Protein AF-A0A9E3EWK1-F1 (afdb_monomer)

Secondary structure (DSSP, 8-state):
--------TTS-------S--STT-EEEESSSSS-EEEEE----EEE-SSTHHHHHTT-STT-SSPPPBS-STTS-B-SEEEE-TTS-TTS-GGGG-------HHHHHTT----STT-EEEEEEESSHHHHHHSTT-EEEEEEE--SS-EEEEEEEESS-TT-EEEEEEESSSSTT--SEEEEEEEE--TTS-EEEEEEE--STT-EEEESSSSS-EEEEE--EEEEEESSTHHHHHTT-STT-SSPPPBS-STTS-B--EEEE-TTS-TTS-GGGG---

Radius of gyration: 19.87 Å; Cα contacts (8 Å, |Δi|>4): 665; chains: 1; bounding box: 56×42×64 Å

Sequence (280 aa):
YQGAIETNGSGNGSVIVRGILDPKTFSVSPGGTTTFAPTNQYHLGLWFSDPQTPFKLGCESGAKAPIVTPFNGAHHAGILALNTSNFPLNAGPLSHVHSTSLNATQAQNRISFQGDKAFSFPVVPAGAAIKKCLPYARGEATIVPDAFNDTMLFQVYGLAPNQKYTLFVTQFPNKPFGISWYQGAIETNRYGDGNVIVRGILDPKTFSVSPGGTTTFAPTNQYHLGLWFSDPQTPFKLGCESGAKAPIVTPFNGAHHAGILALNTGNFPLNAGPLSKIQH

Mean predicted aligned error: 5.6 Å

Nearest PDB structures (foldseek):
  6zs1-assembly1_C  TM=4.721E-01  e=4.421E-03  Thermochaetoides thermophila DSM 1495
  1jk9-assembly1_A  TM=4.791E-01  e=7.226E-03  Saccharomyces cerevisiae
  8aca-assembly1_C  TM=6.312E-01  e=3.924E-02  Deinococcus radiodurans R1 = ATCC 13939 = DSM 20539
  4jv8-assembly1_B  TM=3.788E-01  e=2.772E+00  Homo sapiens

pLDDT: mean 90.12, std 10.83, range [46.69, 98.75]

Structure (mmCIF, N/CA/C/O backbone):
data_AF-A0A9E3EWK1-F1
#
_entry.id   AF-A0A9E3EWK1-F1
#
loop_
_atom_site.group_PDB
_atom_site.id
_atom_site.type_symbol
_atom_site.label_atom_id
_atom_site.label_alt_id
_atom_site.label_comp_id
_atom_site.label_asym_id
_atom_site.label_entity_id
_atom_site.label_seq_id
_atom_site.pdbx_PDB_ins_code
_atom_site.Cartn_x
_atom_site.Cartn_y
_atom_site.Cartn_z
_atom_site.occupancy
_atom_site.B_iso_or_equiv
_atom_site.auth_seq_id
_atom_site.auth_comp_id
_atom_site.auth_asym_id
_atom_site.auth_atom_id
_atom_site.pdbx_PDB_model_num
ATOM 1 N N . TYR A 1 1 ? 5.663 -1.032 -8.692 1.00 79.00 1 TYR A N 1
ATOM 2 C CA . TYR A 1 1 ? 5.473 -1.762 -9.967 1.00 79.00 1 TYR A CA 1
ATOM 3 C C . TYR A 1 1 ? 3.977 -1.898 -10.223 1.00 79.00 1 TYR A C 1
ATOM 5 O O . TYR A 1 1 ? 3.255 -2.073 -9.253 1.00 79.00 1 TYR A O 1
ATOM 13 N N . GLN A 1 2 ? 3.503 -1.730 -11.464 1.00 81.12 2 GLN A N 1
ATOM 14 C CA . GLN A 1 2 ? 2.058 -1.678 -11.774 1.00 81.12 2 GLN A CA 1
ATOM 15 C C . GLN A 1 2 ? 1.613 -2.656 -12.882 1.00 81.12 2 GLN A C 1
ATOM 17 O O . GLN A 1 2 ? 0.431 -2.687 -13.210 1.00 81.12 2 GLN A O 1
ATOM 22 N N . GLY A 1 3 ? 2.540 -3.425 -13.466 1.00 82.19 3 GLY A N 1
ATOM 23 C CA . GLY A 1 3 ? 2.274 -4.368 -14.556 1.00 82.19 3 GLY A CA 1
ATOM 24 C C . GLY A 1 3 ? 3.428 -4.454 -15.560 1.00 82.19 3 GLY A C 1
ATOM 25 O O . GLY A 1 3 ? 4.439 -3.759 -15.422 1.00 82.19 3 GLY A O 1
ATOM 26 N N . ALA A 1 4 ? 3.276 -5.309 -16.571 1.00 83.06 4 ALA A N 1
ATOM 27 C CA . ALA A 1 4 ? 4.192 -5.453 -17.705 1.00 83.06 4 ALA A CA 1
ATOM 28 C C . ALA A 1 4 ? 3.427 -5.350 -19.036 1.00 83.06 4 ALA A C 1
ATOM 30 O O . ALA A 1 4 ? 2.216 -5.555 -19.075 1.00 83.06 4 ALA A O 1
ATOM 31 N N . ILE A 1 5 ? 4.135 -5.012 -20.116 1.00 87.12 5 ILE A N 1
ATOM 32 C CA . ILE A 1 5 ? 3.574 -4.881 -21.467 1.00 87.12 5 ILE A CA 1
ATOM 33 C C . ILE A 1 5 ? 4.372 -5.777 -22.401 1.00 87.12 5 ILE A C 1
ATOM 35 O O . ILE A 1 5 ? 5.599 -5.688 -22.427 1.00 87.12 5 ILE A O 1
ATOM 39 N N . GLU A 1 6 ? 3.677 -6.585 -23.192 1.00 87.44 6 GLU A N 1
ATOM 40 C CA . GLU A 1 6 ? 4.274 -7.290 -24.321 1.00 87.44 6 GLU A CA 1
ATOM 41 C C . GLU A 1 6 ? 4.073 -6.481 -25.602 1.00 87.44 6 GLU A C 1
ATOM 43 O O . GLU A 1 6 ? 3.010 -5.895 -25.835 1.00 87.44 6 GLU A O 1
ATOM 48 N N . THR A 1 7 ? 5.112 -6.430 -26.429 1.00 88.25 7 THR A N 1
ATOM 49 C CA . THR A 1 7 ? 5.077 -5.770 -27.732 1.00 88.25 7 THR A CA 1
ATOM 50 C C . THR A 1 7 ? 5.020 -6.807 -28.847 1.00 88.25 7 THR A C 1
ATOM 52 O O . THR A 1 7 ? 5.568 -7.903 -28.743 1.00 88.25 7 THR A O 1
ATOM 55 N N . ASN A 1 8 ? 4.342 -6.467 -29.940 1.00 89.56 8 ASN A N 1
ATOM 56 C CA . ASN A 1 8 ? 4.343 -7.274 -31.153 1.00 89.56 8 ASN A CA 1
ATOM 57 C C . ASN A 1 8 ? 5.647 -7.083 -31.954 1.00 89.56 8 ASN A C 1
ATOM 59 O O . ASN A 1 8 ? 6.501 -6.271 -31.600 1.00 89.56 8 ASN A O 1
ATOM 63 N N . GLY A 1 9 ? 5.785 -7.789 -33.082 1.00 86.56 9 GLY A N 1
ATOM 64 C CA . GLY A 1 9 ? 6.971 -7.708 -33.951 1.00 86.56 9 GLY A CA 1
ATOM 65 C C . GLY A 1 9 ? 7.256 -6.325 -34.560 1.00 86.56 9 GLY A C 1
ATOM 66 O O . GLY A 1 9 ? 8.324 -6.125 -35.128 1.00 86.56 9 GLY A O 1
ATOM 67 N N . SER A 1 10 ? 6.334 -5.366 -34.434 1.00 89.69 10 SER A N 1
ATOM 68 C CA . SER A 1 10 ? 6.527 -3.961 -34.821 1.00 89.69 10 SER A CA 1
ATOM 69 C C . SER A 1 10 ? 6.843 -3.050 -33.629 1.00 89.69 10 SER A C 1
ATOM 71 O O . SER A 1 10 ? 6.922 -1.838 -33.799 1.00 89.69 10 SER A O 1
ATOM 73 N N . GLY A 1 11 ? 6.989 -3.605 -32.423 1.00 85.12 11 GLY A N 1
ATOM 74 C CA . GLY A 1 11 ? 7.237 -2.851 -31.195 1.00 85.12 11 GLY A CA 1
ATOM 75 C C . GLY A 1 11 ? 5.989 -2.224 -30.566 1.00 85.12 11 GLY A C 1
ATOM 76 O O . GLY A 1 11 ? 6.111 -1.516 -29.571 1.00 85.12 11 GLY A O 1
ATOM 77 N N . ASN A 1 12 ? 4.789 -2.493 -31.091 1.00 90.25 12 ASN A N 1
ATOM 78 C CA . ASN A 1 12 ? 3.543 -1.950 -30.548 1.00 90.25 12 ASN A CA 1
ATOM 79 C C . ASN A 1 12 ? 2.996 -2.862 -29.450 1.00 90.25 12 ASN A C 1
ATOM 81 O O . ASN A 1 12 ? 2.893 -4.072 -29.644 1.00 90.25 12 ASN A O 1
ATOM 85 N N . GLY A 1 13 ? 2.591 -2.285 -28.323 1.00 87.06 13 GLY A N 1
ATOM 86 C CA . GLY A 1 13 ? 2.001 -3.016 -27.207 1.00 87.06 13 GLY A CA 1
ATOM 87 C C . GLY A 1 13 ? 1.019 -2.146 -26.436 1.00 87.06 13 GLY A C 1
ATOM 88 O O . GLY A 1 13 ? 1.094 -0.917 -26.469 1.00 87.06 13 GLY A O 1
ATOM 89 N N . SER A 1 14 ? 0.090 -2.785 -25.739 1.00 84.81 14 SER A N 1
ATOM 90 C CA . SER A 1 14 ? -0.866 -2.105 -24.869 1.00 84.81 14 SER A CA 1
ATOM 91 C C . SER A 1 14 ? -1.077 -2.915 -23.604 1.00 84.81 14 SER A C 1
ATOM 93 O O . SER A 1 14 ? -1.235 -4.131 -23.674 1.00 84.81 1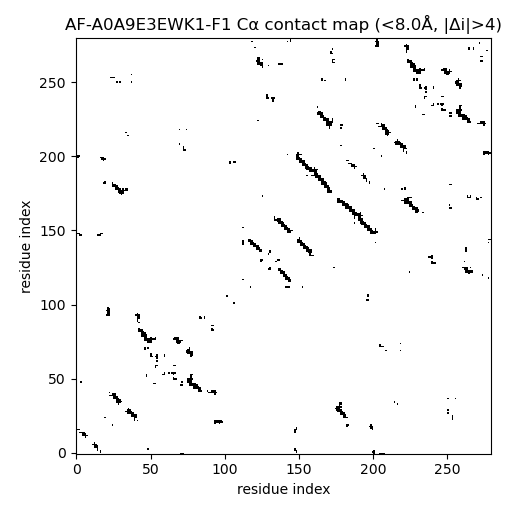4 SER A O 1
ATOM 95 N N . VAL A 1 15 ? -1.148 -2.234 -22.466 1.00 82.56 15 VAL A N 1
ATOM 96 C CA . VAL A 1 15 ? -1.551 -2.825 -21.189 1.00 82.56 15 VAL A CA 1
ATOM 97 C C . VAL A 1 15 ? -2.652 -1.980 -20.576 1.00 82.56 15 VAL A C 1
ATOM 99 O O . VAL A 1 15 ? -2.669 -0.757 -20.721 1.00 82.56 15 VAL A O 1
ATOM 102 N N . ILE A 1 16 ? -3.553 -2.630 -19.851 1.00 79.06 16 ILE A N 1
ATOM 103 C CA . ILE A 1 16 ? -4.500 -1.944 -18.981 1.00 79.06 16 ILE A CA 1
ATOM 104 C C . ILE A 1 16 ? -3.986 -2.080 -17.552 1.00 79.06 16 ILE A C 1
ATOM 106 O O . ILE A 1 16 ? -4.089 -3.147 -16.957 1.00 79.06 16 ILE A O 1
ATOM 110 N N . VAL A 1 17 ? -3.480 -0.982 -16.990 1.00 78.69 17 VAL A N 1
ATOM 111 C CA . VAL A 1 17 ? -3.172 -0.896 -15.558 1.00 78.69 17 VAL A CA 1
ATOM 112 C C . VAL A 1 17 ? -4.433 -0.479 -14.813 1.00 78.69 17 VAL A C 1
ATOM 114 O O . VAL A 1 17 ? -5.071 0.517 -15.158 1.00 78.69 17 VAL A O 1
ATOM 117 N N . ARG A 1 18 ? -4.795 -1.231 -13.773 1.00 76.88 18 ARG A N 1
ATOM 118 C CA . ARG A 1 18 ? -5.914 -0.898 -12.886 1.00 76.88 18 ARG A CA 1
ATOM 119 C C . ARG A 1 18 ? -5.400 -0.697 -11.467 1.00 76.88 18 ARG A C 1
ATOM 121 O O . ARG A 1 18 ? -4.711 -1.565 -10.943 1.00 76.88 18 ARG A O 1
ATOM 128 N N . GLY A 1 19 ? -5.772 0.426 -10.865 1.00 76.00 19 GLY A N 1
ATOM 129 C CA . GLY A 1 19 ? -5.418 0.794 -9.499 1.00 76.00 19 GLY A CA 1
ATOM 130 C C . GLY A 1 19 ? -5.989 2.151 -9.123 1.00 76.00 19 GLY A C 1
ATOM 131 O O . GLY A 1 19 ? -6.731 2.754 -9.903 1.00 76.00 19 GLY A O 1
ATOM 132 N N . ILE A 1 20 ? -5.644 2.632 -7.930 1.00 76.69 20 ILE A N 1
ATOM 133 C CA . ILE A 1 20 ? -5.895 4.029 -7.575 1.00 76.69 20 ILE A CA 1
ATOM 134 C C . ILE A 1 20 ? -4.797 4.863 -8.223 1.00 76.69 20 ILE A C 1
ATOM 136 O O . ILE A 1 20 ? -3.621 4.719 -7.904 1.00 76.69 20 ILE A O 1
ATOM 140 N N . LEU A 1 21 ? -5.206 5.685 -9.185 1.00 80.81 21 LEU A N 1
ATOM 141 C CA . LEU A 1 21 ? -4.339 6.546 -9.989 1.00 80.81 21 LEU A CA 1
ATOM 142 C C . LEU A 1 21 ? -4.705 8.022 -9.794 1.00 80.81 21 LEU A C 1
ATOM 144 O O . LEU A 1 21 ? -4.527 8.831 -10.697 1.00 80.81 21 LEU A O 1
ATOM 148 N N . ASP A 1 22 ? -5.278 8.346 -8.635 1.00 78.69 22 ASP A N 1
ATOM 149 C CA . ASP A 1 22 ? -5.771 9.680 -8.301 1.00 78.69 22 ASP A CA 1
ATOM 150 C C . ASP A 1 22 ? -4.807 10.438 -7.362 1.00 78.69 22 ASP A C 1
ATOM 152 O O . ASP A 1 22 ? -3.873 9.834 -6.814 1.00 78.69 22 ASP A O 1
ATOM 156 N N . PRO A 1 23 ? -5.034 11.745 -7.117 1.00 82.38 23 PRO A N 1
ATOM 157 C CA . PRO A 1 23 ? -4.159 12.570 -6.287 1.00 82.38 23 PRO A CA 1
ATOM 158 C C . PRO A 1 23 ? -4.034 12.129 -4.826 1.00 82.38 23 PRO A C 1
ATOM 160 O O . PRO A 1 23 ? -3.141 12.585 -4.119 1.00 82.38 23 PRO A O 1
ATOM 163 N N . LYS A 1 24 ? -4.918 11.252 -4.343 1.00 80.75 24 LYS A N 1
ATOM 164 C CA . LYS A 1 24 ? -4.871 10.698 -2.985 1.00 80.75 24 LYS A CA 1
ATOM 165 C C . LYS A 1 24 ? -3.977 9.466 -2.909 1.00 80.75 24 LYS A C 1
ATOM 167 O O . LYS A 1 24 ? -3.835 8.899 -1.831 1.00 80.75 24 LYS A O 1
ATOM 172 N N . THR A 1 25 ? -3.378 9.038 -4.017 1.00 83.44 25 THR A N 1
ATOM 173 C CA . THR A 1 25 ? -2.406 7.944 -4.031 1.00 83.44 25 THR A CA 1
ATOM 174 C C . THR A 1 25 ? -1.078 8.442 -3.480 1.00 83.44 25 THR A C 1
ATOM 176 O O . THR A 1 25 ? -0.441 9.329 -4.054 1.00 83.44 25 THR A O 1
ATOM 179 N N . PHE A 1 26 ? -0.647 7.860 -2.363 1.00 91.50 26 PHE A N 1
ATOM 180 C CA . PHE A 1 26 ? 0.638 8.163 -1.745 1.00 91.50 26 PHE A CA 1
ATOM 181 C C . PHE A 1 26 ? 1.256 6.925 -1.100 1.00 91.50 26 PHE A C 1
ATOM 183 O O . PHE A 1 26 ? 0.562 5.971 -0.726 1.00 91.50 26 PHE A O 1
ATOM 190 N N . SER A 1 27 ? 2.574 6.983 -0.938 1.00 93.31 27 SER A N 1
ATOM 191 C CA . SER A 1 27 ? 3.329 6.089 -0.068 1.00 93.31 27 SER A CA 1
ATOM 192 C C . SER A 1 27 ? 3.793 6.846 1.169 1.00 93.31 27 SER A C 1
ATOM 194 O O . SER A 1 27 ? 4.050 8.047 1.116 1.00 93.31 27 SER A O 1
ATOM 196 N N . VAL A 1 28 ? 3.929 6.150 2.289 1.00 95.19 28 VAL A N 1
ATOM 197 C CA . VAL A 1 28 ? 4.457 6.698 3.541 1.00 95.19 28 VAL A CA 1
ATOM 198 C C . VAL A 1 28 ? 5.256 5.623 4.262 1.00 95.19 28 VAL A C 1
ATOM 200 O O . VAL A 1 28 ? 4.927 4.442 4.163 1.00 95.19 28 VAL A O 1
ATOM 203 N N . SER A 1 29 ? 6.280 6.017 5.013 1.00 96.00 29 SER A N 1
ATOM 204 C CA . SER A 1 29 ? 6.937 5.125 5.965 1.00 96.00 29 SER A CA 1
ATOM 205 C C . SER A 1 29 ? 7.166 5.874 7.276 1.00 96.00 29 SER A C 1
ATOM 207 O O . SER A 1 29 ? 8.097 6.676 7.355 1.00 96.00 29 SER A O 1
ATOM 209 N N . PRO A 1 30 ? 6.314 5.682 8.303 1.00 91.38 30 PRO A N 1
ATOM 210 C CA . PRO A 1 30 ? 6.444 6.395 9.575 1.00 91.38 30 PRO A CA 1
ATOM 211 C C . PRO A 1 30 ? 7.583 5.855 10.458 1.00 91.38 30 PRO A C 1
ATOM 213 O O . PRO A 1 30 ? 7.925 6.473 11.462 1.00 91.38 30 PRO A O 1
ATOM 216 N N . GLY A 1 31 ? 8.157 4.703 10.111 1.00 90.00 31 GLY A N 1
ATOM 217 C CA . GLY A 1 31 ? 9.298 4.100 10.788 1.00 90.00 31 GLY A CA 1
ATOM 218 C C . GLY A 1 31 ? 9.646 2.743 10.182 1.00 90.00 31 GLY A C 1
ATOM 219 O O . GLY A 1 31 ? 8.928 2.240 9.326 1.00 90.00 31 GLY A O 1
ATOM 220 N N . GLY A 1 32 ? 10.713 2.111 10.669 1.00 86.00 32 GLY A N 1
ATOM 221 C CA . GLY A 1 32 ? 11.197 0.821 10.171 1.00 86.00 32 GLY A CA 1
ATOM 222 C C . GLY A 1 32 ? 12.612 0.954 9.630 1.00 86.00 32 GLY A C 1
ATOM 223 O O . GLY A 1 32 ? 13.424 1.666 10.213 1.00 86.00 32 GLY A O 1
ATOM 224 N N . THR A 1 33 ? 12.910 0.277 8.521 1.00 82.00 33 THR A N 1
ATOM 225 C CA . THR A 1 33 ? 14.231 0.336 7.867 1.00 82.00 33 THR A CA 1
ATOM 226 C C . THR A 1 33 ? 14.474 1.651 7.127 1.00 82.00 33 THR A C 1
ATOM 228 O O . THR A 1 33 ? 15.613 2.003 6.833 1.00 82.00 33 THR A O 1
ATOM 231 N N . THR A 1 34 ? 13.413 2.387 6.798 1.00 89.25 34 T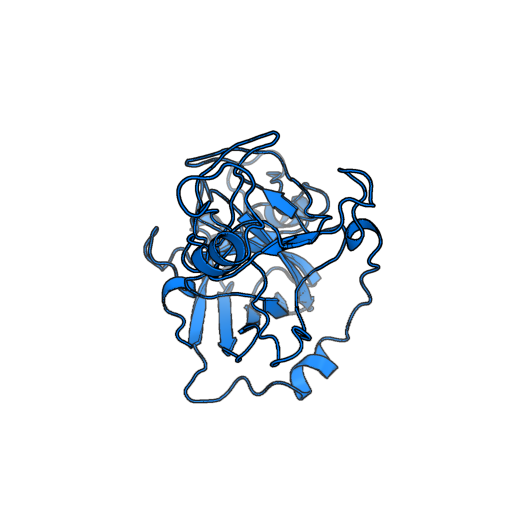HR A N 1
ATOM 232 C CA . THR A 1 34 ? 13.467 3.679 6.107 1.00 89.25 34 THR A CA 1
ATOM 233 C C . THR A 1 34 ? 12.276 4.520 6.547 1.00 89.25 34 THR A C 1
ATOM 235 O O . THR A 1 34 ? 11.196 3.971 6.759 1.00 89.25 34 THR A O 1
ATOM 238 N N . THR A 1 35 ? 12.446 5.837 6.658 1.00 93.00 35 THR A N 1
ATOM 239 C CA . THR A 1 35 ? 11.387 6.765 7.079 1.00 93.00 35 THR A CA 1
ATOM 240 C C . THR A 1 35 ? 11.243 7.877 6.053 1.00 93.00 35 THR A C 1
ATOM 242 O O . THR A 1 35 ? 12.239 8.479 5.664 1.00 93.00 35 THR A O 1
ATOM 245 N N . PHE A 1 36 ? 10.013 8.167 5.639 1.00 93.19 36 PHE A N 1
ATOM 246 C CA . PHE A 1 36 ? 9.697 9.319 4.797 1.00 93.19 36 PHE A CA 1
ATOM 247 C C . PHE A 1 36 ? 8.250 9.767 5.010 1.00 93.19 36 PHE A C 1
ATOM 249 O O . PHE A 1 36 ? 7.354 8.957 5.276 1.00 93.19 36 PHE A O 1
ATOM 256 N N . ALA A 1 37 ? 8.040 11.078 4.894 1.00 92.94 37 ALA A N 1
ATOM 257 C CA . ALA A 1 37 ? 6.719 11.690 4.954 1.00 92.94 37 ALA A CA 1
ATOM 258 C C . ALA A 1 37 ? 5.841 11.221 3.779 1.00 92.94 37 ALA A C 1
ATOM 260 O O . ALA A 1 37 ? 6.378 10.789 2.755 1.00 92.94 37 ALA A O 1
ATOM 261 N N . PRO A 1 38 ? 4.504 11.313 3.890 1.00 92.88 38 PRO A N 1
ATOM 262 C CA . PRO A 1 38 ? 3.615 10.991 2.783 1.00 92.88 38 PRO A CA 1
ATOM 263 C C . PRO A 1 38 ? 4.065 11.634 1.469 1.00 92.88 38 PRO A C 1
ATOM 265 O O . PRO A 1 38 ? 4.269 12.842 1.392 1.00 92.88 38 PRO A O 1
ATOM 268 N N . THR A 1 39 ? 4.267 10.799 0.455 1.00 91.00 39 THR A N 1
ATOM 269 C CA . THR A 1 39 ? 4.796 11.188 -0.853 1.00 91.00 39 THR A CA 1
ATOM 270 C C . THR A 1 39 ? 3.856 10.674 -1.932 1.00 91.00 39 THR A C 1
ATOM 272 O O . THR A 1 39 ? 3.627 9.466 -2.045 1.00 91.00 39 THR A O 1
ATOM 275 N N . ASN A 1 40 ? 3.295 11.588 -2.721 1.00 89.50 40 ASN A N 1
ATOM 276 C CA . ASN A 1 40 ? 2.438 11.239 -3.845 1.00 89.50 40 ASN A CA 1
ATOM 277 C C . ASN A 1 40 ? 3.238 10.664 -5.018 1.00 89.50 40 ASN A C 1
ATOM 279 O O . ASN A 1 40 ? 4.393 11.023 -5.241 1.00 89.50 40 ASN A O 1
ATOM 283 N N . GLN A 1 41 ? 2.597 9.799 -5.802 1.00 86.81 41 GLN A N 1
ATOM 284 C CA . GLN A 1 41 ? 3.175 9.229 -7.019 1.00 86.81 41 GLN A CA 1
ATOM 285 C C . GLN A 1 41 ? 2.409 9.753 -8.237 1.00 86.81 41 GLN A C 1
ATOM 287 O O . GLN A 1 41 ? 1.361 9.216 -8.584 1.00 86.81 41 GLN A O 1
ATOM 292 N N . TYR A 1 42 ? 2.909 10.821 -8.870 1.00 90.56 42 TYR A N 1
ATOM 293 C CA . TYR A 1 42 ? 2.194 11.484 -9.973 1.00 90.56 42 TYR A CA 1
ATOM 294 C C . TYR A 1 42 ? 2.648 11.101 -11.382 1.00 90.56 42 TYR A C 1
ATOM 296 O O . TYR A 1 42 ? 1.945 11.387 -12.353 1.00 90.56 42 TYR A O 1
ATOM 304 N N . HIS A 1 43 ? 3.811 10.468 -11.501 1.00 91.62 43 HIS A N 1
ATOM 305 C CA . HIS A 1 43 ? 4.423 10.142 -12.782 1.00 91.62 43 HIS A CA 1
ATOM 306 C C . HIS A 1 43 ? 4.336 8.651 -13.091 1.00 91.62 43 HIS A C 1
ATOM 308 O O . HIS A 1 43 ? 4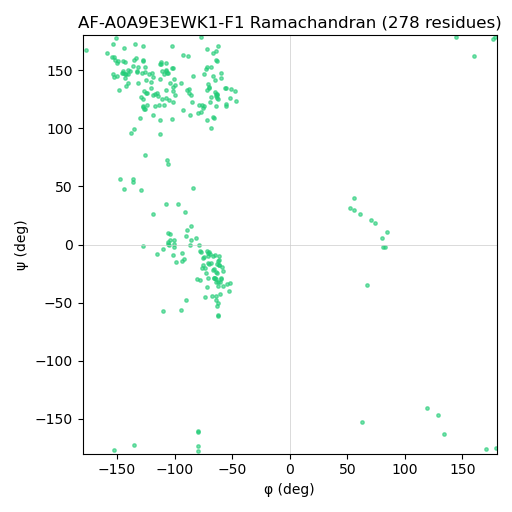.391 7.801 -12.204 1.00 91.62 43 HIS A O 1
ATOM 314 N N . LEU A 1 44 ? 4.261 8.352 -14.385 1.00 92.19 44 LEU A N 1
ATOM 315 C CA . LEU A 1 44 ? 4.401 7.007 -14.929 1.00 92.19 44 LEU A CA 1
ATOM 316 C C . LEU A 1 44 ? 5.758 6.858 -15.620 1.00 92.19 44 LEU A C 1
ATOM 318 O O . LEU A 1 44 ? 6.275 7.814 -16.210 1.00 92.19 44 LEU A O 1
ATOM 322 N N . GLY A 1 45 ? 6.292 5.640 -15.562 1.00 93.50 45 GLY A N 1
ATOM 323 C CA . GLY A 1 45 ? 7.469 5.199 -16.298 1.00 93.50 45 GLY A CA 1
ATOM 324 C C . GLY A 1 45 ? 7.280 3.769 -16.805 1.00 93.50 45 GLY A C 1
ATOM 325 O O . GLY A 1 45 ? 6.566 2.975 -16.191 1.00 93.50 45 GLY A O 1
ATOM 326 N N . LEU A 1 46 ? 7.917 3.459 -17.928 1.00 94.44 46 LEU A N 1
ATOM 327 C CA . LEU A 1 46 ? 7.963 2.150 -18.565 1.00 94.44 46 LEU A CA 1
ATOM 328 C C . LEU A 1 46 ? 9.427 1.792 -18.802 1.00 94.44 46 LEU A C 1
ATOM 330 O O . LEU A 1 46 ? 10.146 2.554 -19.443 1.00 94.44 46 LEU A O 1
ATOM 334 N N . TRP A 1 47 ? 9.857 0.636 -18.309 1.00 95.44 47 TRP A N 1
ATOM 335 C CA . TRP A 1 47 ? 11.229 0.142 -18.428 1.00 95.44 47 TRP A CA 1
ATOM 336 C C . TRP A 1 47 ? 11.283 -1.095 -19.317 1.00 95.44 47 TRP A C 1
ATOM 338 O O . TRP A 1 47 ? 10.303 -1.836 -19.420 1.00 95.44 47 TRP A O 1
ATOM 348 N N . PHE A 1 48 ? 12.447 -1.351 -19.914 1.00 95.31 48 PHE A N 1
ATOM 349 C CA . PHE A 1 48 ? 12.710 -2.646 -20.538 1.00 95.31 48 PHE A CA 1
ATOM 350 C C . PHE A 1 48 ? 12.699 -3.744 -19.472 1.00 95.31 48 PHE A C 1
ATOM 352 O O . PHE A 1 48 ? 13.380 -3.629 -18.456 1.00 95.31 48 PHE A O 1
ATOM 359 N N . SER A 1 49 ? 11.944 -4.821 -19.696 1.00 92.88 49 SER A N 1
ATOM 360 C CA . SER A 1 49 ? 11.902 -5.932 -18.733 1.00 92.88 49 SER A CA 1
ATOM 361 C C . SER A 1 49 ? 13.201 -6.742 -18.713 1.00 92.88 49 SER A C 1
ATOM 363 O O . SER A 1 49 ? 13.547 -7.263 -17.660 1.00 92.88 49 SER A O 1
ATOM 365 N N . ASP A 1 50 ? 13.919 -6.804 -19.838 1.00 95.00 50 ASP A N 1
ATOM 366 C CA . ASP A 1 50 ? 15.234 -7.437 -19.972 1.00 95.00 50 ASP A CA 1
ATOM 367 C C . ASP A 1 50 ? 16.304 -6.366 -20.264 1.00 95.00 50 ASP A C 1
ATOM 369 O O . ASP A 1 50 ? 16.202 -5.688 -21.293 1.00 95.00 50 ASP A O 1
ATOM 373 N N . PRO A 1 51 ? 17.336 -6.202 -19.412 1.00 97.38 51 PRO A N 1
ATOM 374 C CA . PRO A 1 51 ? 18.407 -5.231 -19.629 1.00 97.38 51 PRO A CA 1
ATOM 375 C C . PRO A 1 51 ? 19.254 -5.524 -20.872 1.00 97.38 51 PRO A C 1
ATOM 377 O O . PRO A 1 51 ? 19.817 -4.604 -21.458 1.00 97.38 51 PRO A O 1
ATOM 380 N N . GLN A 1 52 ? 19.316 -6.772 -21.344 1.00 97.19 52 GLN A N 1
ATOM 381 C CA . GLN A 1 52 ? 20.070 -7.101 -22.558 1.00 97.19 52 GLN A CA 1
ATOM 382 C C . GLN A 1 52 ? 19.467 -6.455 -23.808 1.00 97.19 52 GLN A C 1
ATOM 384 O O . GLN A 1 52 ? 20.189 -6.188 -24.768 1.00 97.19 52 GLN A O 1
ATOM 389 N N . THR A 1 53 ? 18.154 -6.216 -23.812 1.00 94.88 53 THR A N 1
ATOM 390 C CA . THR A 1 53 ? 17.437 -5.659 -24.964 1.00 94.88 53 THR A CA 1
ATOM 391 C C . THR A 1 53 ? 17.933 -4.249 -25.333 1.00 94.88 53 THR A C 1
ATOM 393 O O . THR A 1 53 ? 18.454 -4.094 -26.440 1.00 94.88 53 THR A O 1
ATOM 396 N N . PRO A 1 54 ? 17.854 -3.224 -24.459 1.00 96.50 54 PRO A N 1
ATOM 397 C CA . PRO A 1 54 ? 18.351 -1.882 -24.779 1.00 96.50 54 PRO A CA 1
ATOM 398 C C . PRO A 1 54 ? 19.867 -1.841 -25.010 1.00 96.50 54 PRO A C 1
ATOM 400 O O . PRO A 1 54 ? 20.332 -1.084 -25.864 1.00 96.50 54 PRO A O 1
ATOM 403 N N . PHE A 1 55 ? 20.635 -2.686 -24.318 1.00 97.56 55 PHE A N 1
ATOM 404 C CA . PHE A 1 55 ? 22.078 -2.789 -24.518 1.00 97.56 55 PHE A CA 1
ATOM 405 C C . PHE A 1 55 ? 22.440 -3.256 -25.937 1.00 97.56 55 PHE A C 1
ATOM 407 O O . PHE A 1 55 ? 23.217 -2.597 -26.626 1.00 97.56 55 PHE A O 1
ATOM 414 N N . LYS A 1 56 ? 21.832 -4.350 -26.420 1.00 96.00 56 LYS A N 1
ATOM 415 C CA . LYS A 1 56 ? 22.059 -4.872 -27.783 1.00 96.00 56 LYS A CA 1
ATOM 416 C C . LYS A 1 56 ? 21.580 -3.917 -28.875 1.00 96.00 56 LYS A C 1
ATOM 418 O O . LYS A 1 56 ? 22.142 -3.915 -29.965 1.00 96.00 56 LYS A O 1
ATOM 423 N N . LEU A 1 57 ? 20.560 -3.111 -28.582 1.00 94.88 57 LEU A N 1
ATOM 424 C CA . LEU A 1 57 ? 20.069 -2.058 -29.472 1.00 94.88 57 LEU A CA 1
ATOM 425 C C . LEU A 1 57 ? 20.964 -0.806 -29.476 1.00 94.88 57 LEU A C 1
ATOM 427 O O . LEU A 1 57 ? 20.726 0.103 -30.268 1.00 94.88 57 LEU A O 1
ATOM 431 N N . GLY A 1 58 ? 21.982 -0.739 -28.612 1.00 95.44 58 GLY A N 1
ATOM 432 C CA . GLY A 1 58 ? 22.887 0.407 -28.520 1.00 95.44 58 GLY A CA 1
ATOM 433 C C . GLY A 1 58 ? 22.265 1.637 -27.853 1.00 95.44 58 GLY A C 1
ATOM 434 O O . GLY A 1 58 ? 22.787 2.739 -28.005 1.00 95.44 58 GLY A O 1
ATOM 435 N N . CYS A 1 59 ? 21.170 1.478 -27.102 1.00 95.44 59 CYS A N 1
ATOM 436 C CA . CYS A 1 59 ? 20.509 2.584 -26.399 1.00 95.44 59 CYS A CA 1
ATOM 437 C C . CYS A 1 59 ? 21.353 3.146 -25.237 1.00 95.44 59 CYS A C 1
ATOM 439 O O . CYS A 1 59 ? 21.086 4.236 -24.737 1.00 95.44 59 CYS A O 1
ATOM 441 N N . GLU A 1 60 ? 22.369 2.404 -24.797 1.00 95.88 60 GLU A N 1
ATOM 442 C CA . GLU A 1 60 ? 23.192 2.694 -23.622 1.00 95.88 60 GLU A CA 1
ATOM 443 C C . GLU A 1 60 ? 24.583 3.186 -24.046 1.00 95.88 60 GLU A C 1
ATOM 445 O O . GLU A 1 60 ? 25.582 2.470 -23.965 1.00 95.88 60 GLU A O 1
ATOM 450 N N . SER A 1 61 ? 24.647 4.419 -24.553 1.00 92.50 61 SER A N 1
ATOM 451 C CA . SER A 1 61 ? 25.878 4.987 -25.114 1.00 92.50 61 SER A CA 1
ATOM 452 C C . SER A 1 61 ? 27.050 4.938 -24.126 1.00 92.50 61 SER A C 1
ATOM 454 O O . SER A 1 61 ? 27.004 5.533 -23.050 1.00 92.50 61 SER A O 1
ATOM 456 N N . GLY A 1 62 ? 28.128 4.257 -24.522 1.00 92.81 62 GLY A N 1
ATOM 457 C CA . GLY A 1 62 ? 29.354 4.121 -23.729 1.00 92.81 62 GLY A CA 1
ATOM 458 C C . GLY A 1 62 ? 29.308 3.043 -22.640 1.00 92.81 62 GLY A C 1
ATOM 459 O O . GLY A 1 62 ? 30.325 2.814 -21.979 1.00 92.81 62 GLY A O 1
ATOM 460 N N . ALA A 1 63 ? 28.179 2.353 -22.457 1.00 94.00 63 ALA A N 1
ATOM 461 C CA . ALA A 1 63 ? 28.095 1.231 -21.535 1.00 94.00 63 ALA A CA 1
ATOM 462 C C . ALA A 1 63 ? 28.891 0.028 -22.074 1.00 94.00 63 ALA A C 1
ATOM 464 O O . ALA A 1 63 ? 28.803 -0.328 -23.247 1.00 94.00 63 ALA A O 1
ATOM 465 N N . LYS A 1 64 ? 29.682 -0.615 -21.205 1.00 95.56 64 LYS A N 1
ATOM 466 C CA . LYS A 1 64 ? 30.433 -1.849 -21.530 1.00 95.56 64 LYS A CA 1
ATOM 467 C C . LYS A 1 64 ? 29.655 -3.128 -21.205 1.00 95.56 64 LYS A C 1
ATOM 469 O O . LYS A 1 64 ? 30.075 -4.214 -21.588 1.00 95.56 64 LYS A O 1
ATOM 474 N N . ALA A 1 65 ? 28.560 -2.991 -20.468 1.00 96.75 65 ALA A N 1
ATOM 475 C CA . ALA A 1 65 ? 27.645 -4.048 -20.070 1.00 96.75 65 ALA A CA 1
ATOM 476 C C . ALA A 1 65 ? 26.246 -3.435 -19.876 1.00 96.75 65 ALA A C 1
ATOM 478 O O . ALA A 1 65 ? 26.174 -2.226 -19.637 1.00 96.75 65 ALA A O 1
ATOM 479 N N . PRO A 1 66 ? 25.171 -4.239 -19.938 1.00 97.31 66 PRO A N 1
ATOM 480 C CA . PRO A 1 66 ? 23.810 -3.752 -19.750 1.00 97.31 66 PRO A CA 1
ATOM 481 C C . PRO A 1 66 ? 23.601 -3.023 -18.423 1.00 97.31 66 PRO A C 1
ATOM 483 O O . PRO A 1 66 ? 23.993 -3.517 -17.361 1.00 97.31 66 PRO A O 1
ATOM 486 N N . ILE A 1 67 ? 22.930 -1.876 -18.476 1.00 97.12 67 ILE A N 1
ATOM 487 C CA . ILE A 1 67 ? 22.500 -1.125 -17.300 1.00 97.12 67 ILE A CA 1
ATOM 488 C C . ILE A 1 67 ? 21.286 -1.822 -16.685 1.00 97.12 67 ILE A C 1
ATOM 490 O O . ILE A 1 67 ? 20.227 -1.941 -17.301 1.00 97.12 67 ILE A O 1
ATOM 494 N N . VAL A 1 68 ? 21.434 -2.240 -15.427 1.00 96.38 68 VAL A N 1
ATOM 495 C CA . VAL A 1 68 ? 20.380 -2.903 -14.652 1.00 96.38 68 VAL A CA 1
ATOM 496 C C . VAL A 1 68 ? 19.736 -1.915 -13.681 1.00 96.38 68 VAL A C 1
ATOM 498 O O . VAL A 1 68 ? 20.422 -1.213 -12.937 1.00 96.38 68 VAL A O 1
ATOM 501 N N . THR A 1 69 ? 18.407 -1.882 -13.659 1.00 95.69 69 THR A N 1
ATOM 502 C CA . THR A 1 69 ? 17.585 -1.053 -12.774 1.00 95.69 69 THR A CA 1
ATOM 503 C C . THR A 1 69 ? 16.544 -1.904 -12.028 1.00 95.69 69 THR A C 1
ATOM 505 O O . THR A 1 69 ? 16.195 -2.999 -12.469 1.00 95.69 69 THR A O 1
ATOM 508 N N . PRO A 1 70 ? 15.997 -1.437 -10.891 1.00 93.94 70 PRO A N 1
ATOM 509 C CA . PRO A 1 70 ? 15.114 -2.256 -10.058 1.00 93.94 70 PRO A CA 1
ATOM 510 C C . PRO A 1 70 ? 13.624 -2.236 -10.466 1.00 93.94 70 PRO A C 1
ATOM 512 O O . PRO A 1 70 ? 12.764 -2.592 -9.661 1.00 93.94 70 PRO A O 1
ATOM 515 N N . PHE A 1 71 ? 13.281 -1.778 -11.674 1.00 93.31 71 PHE A N 1
ATOM 516 C CA . PHE A 1 71 ? 11.907 -1.404 -12.050 1.00 93.31 71 PHE A CA 1
ATOM 517 C C . PHE A 1 71 ? 11.052 -2.527 -12.678 1.00 93.31 71 PHE A C 1
ATOM 519 O O . PHE A 1 71 ? 10.108 -2.252 -13.418 1.00 93.31 71 PHE A O 1
ATOM 526 N N . ASN A 1 72 ? 11.314 -3.794 -12.346 1.00 87.88 72 ASN A N 1
ATOM 527 C CA . ASN A 1 72 ? 10.428 -4.926 -12.660 1.00 87.88 72 ASN A CA 1
ATOM 528 C C . ASN A 1 72 ? 10.255 -5.850 -11.438 1.00 87.88 72 ASN A C 1
ATOM 530 O O . ASN A 1 72 ? 10.927 -5.675 -10.424 1.00 87.88 72 ASN A O 1
ATOM 534 N N . GLY A 1 73 ? 9.358 -6.839 -11.529 1.00 84.88 73 GLY A N 1
ATOM 535 C CA . GLY A 1 73 ? 9.076 -7.785 -10.436 1.00 84.88 73 GLY A CA 1
ATOM 536 C C . GLY A 1 73 ? 10.266 -8.645 -9.983 1.00 84.88 73 GLY A C 1
ATOM 537 O O . GLY A 1 73 ? 10.217 -9.199 -8.893 1.00 84.88 73 GLY A O 1
ATOM 538 N N . ALA A 1 74 ? 11.324 -8.747 -10.794 1.00 88.69 74 ALA A N 1
ATOM 539 C CA . ALA A 1 74 ? 12.571 -9.440 -10.458 1.00 88.69 74 ALA A CA 1
ATOM 540 C C . ALA A 1 74 ? 13.694 -8.479 -10.021 1.00 88.69 74 ALA A C 1
ATOM 542 O O . ALA A 1 74 ? 14.808 -8.916 -9.749 1.00 88.69 74 ALA A O 1
ATOM 543 N N . HIS A 1 75 ? 13.419 -7.171 -9.979 1.00 91.38 75 HIS A N 1
ATOM 544 C CA . HIS A 1 75 ? 14.389 -6.107 -9.710 1.00 91.38 75 HIS A CA 1
ATOM 545 C C . HIS A 1 75 ? 15.604 -6.107 -10.656 1.00 91.38 75 HIS A C 1
ATOM 547 O O . HIS A 1 75 ? 16.698 -5.691 -10.281 1.00 91.38 75 HIS A O 1
ATOM 553 N N . HIS A 1 76 ? 15.396 -6.570 -11.888 1.00 94.31 76 HIS A N 1
ATOM 554 C CA . HIS A 1 76 ? 16.414 -6.760 -12.917 1.00 94.31 76 HIS A CA 1
ATOM 555 C C . HIS A 1 76 ? 15.911 -6.241 -14.272 1.00 94.31 76 HIS A C 1
ATOM 557 O O . HIS A 1 76 ? 15.816 -6.983 -15.243 1.00 94.31 76 HIS A O 1
ATOM 563 N N . ALA A 1 77 ? 15.470 -4.987 -14.309 1.00 96.00 77 ALA A N 1
ATOM 564 C CA . ALA A 1 77 ? 15.004 -4.311 -15.516 1.00 96.00 77 ALA A CA 1
ATOM 565 C C . ALA A 1 77 ? 16.170 -3.623 -16.244 1.00 96.00 77 ALA A C 1
ATOM 567 O O . ALA A 1 77 ? 17.213 -3.370 -15.649 1.00 96.00 77 ALA A O 1
ATOM 568 N N . GLY A 1 78 ? 15.984 -3.278 -17.515 1.00 96.75 78 GLY A N 1
ATOM 569 C CA . GLY A 1 78 ? 16.872 -2.383 -18.259 1.00 96.75 78 GLY A CA 1
ATOM 570 C C . GLY A 1 78 ? 16.626 -0.906 -17.957 1.00 96.75 78 GLY A C 1
ATOM 571 O O . GLY A 1 78 ? 16.020 -0.544 -16.945 1.00 96.75 78 GLY A O 1
ATOM 572 N N . ILE A 1 79 ? 17.078 -0.036 -18.860 1.00 96.56 79 ILE A N 1
ATOM 573 C CA . ILE A 1 79 ? 16.843 1.412 -18.779 1.00 96.56 79 ILE A CA 1
ATOM 574 C C . ILE A 1 79 ? 15.359 1.793 -18.955 1.00 96.56 79 ILE A C 1
ATOM 576 O O . ILE A 1 79 ? 14.525 1.004 -19.409 1.00 96.56 79 ILE A O 1
ATOM 580 N N . LEU A 1 80 ? 15.032 3.034 -18.584 1.00 95.62 80 LEU A N 1
ATOM 581 C CA . LEU A 1 80 ? 13.715 3.641 -18.782 1.00 95.62 80 LEU A CA 1
ATOM 582 C C . LEU A 1 80 ? 13.472 3.885 -20.279 1.00 95.62 80 LEU A C 1
ATOM 584 O O . LEU A 1 80 ? 14.248 4.587 -20.920 1.00 95.62 80 LEU A O 1
ATOM 588 N N . ALA A 1 81 ? 12.396 3.318 -20.817 1.00 94.25 81 ALA A N 1
ATOM 589 C CA . ALA A 1 81 ? 12.013 3.430 -22.221 1.00 94.25 81 ALA A CA 1
ATOM 590 C C . ALA A 1 81 ? 11.089 4.630 -22.476 1.00 94.25 81 ALA A C 1
ATOM 592 O O . ALA A 1 81 ? 11.328 5.406 -23.395 1.00 94.25 81 ALA A O 1
ATOM 593 N N . LEU A 1 82 ? 10.042 4.797 -21.658 1.00 94.50 82 LEU A N 1
ATOM 594 C CA . LEU A 1 82 ? 9.077 5.899 -21.762 1.00 94.50 82 LEU A CA 1
ATOM 595 C C . LEU A 1 82 ? 8.724 6.427 -20.378 1.00 94.50 82 LEU A C 1
ATOM 597 O O . LEU A 1 82 ? 8.701 5.675 -19.408 1.00 94.50 82 LEU A O 1
ATOM 601 N N . ASN A 1 83 ? 8.406 7.713 -20.275 1.00 95.00 83 ASN A N 1
ATOM 602 C CA . ASN A 1 83 ? 7.963 8.319 -19.027 1.00 95.00 83 ASN A CA 1
ATOM 603 C C . ASN A 1 83 ? 7.065 9.536 -19.285 1.00 95.00 83 ASN A C 1
ATOM 605 O O . ASN A 1 83 ? 6.746 9.877 -20.420 1.00 95.00 83 ASN A O 1
ATOM 609 N N . THR A 1 84 ? 6.674 10.189 -18.198 1.00 95.25 84 THR A N 1
ATOM 610 C CA . THR A 1 84 ? 5.848 11.405 -18.201 1.00 95.25 84 THR A CA 1
ATOM 611 C C . THR A 1 84 ? 6.661 12.651 -17.828 1.00 95.25 84 THR A C 1
ATOM 613 O O . THR A 1 84 ? 6.163 13.536 -17.135 1.00 95.25 84 THR A O 1
ATOM 616 N N . SER A 1 85 ? 7.937 12.722 -18.229 1.00 94.81 85 SER A N 1
ATOM 617 C CA . SER A 1 85 ? 8.846 13.827 -17.869 1.00 94.81 85 SER A CA 1
ATOM 618 C C . SER A 1 85 ? 8.534 15.144 -18.580 1.00 94.81 85 SER A C 1
ATOM 620 O O . SER A 1 85 ? 9.158 16.160 -18.298 1.00 94.81 85 SER A O 1
ATOM 622 N N . ASN A 1 86 ? 7.579 15.139 -19.509 1.00 95.88 86 ASN A N 1
ATOM 623 C CA . ASN A 1 86 ? 7.019 16.349 -20.101 1.00 95.88 86 ASN A CA 1
ATOM 624 C C . ASN A 1 86 ? 6.126 17.135 -19.117 1.00 95.88 86 ASN A C 1
ATOM 626 O O . ASN A 1 86 ? 5.698 18.239 -19.442 1.00 95.88 86 ASN A O 1
ATOM 630 N N . PHE A 1 87 ? 5.847 16.579 -17.934 1.00 95.25 87 PHE A N 1
ATOM 631 C CA . PHE A 1 87 ? 5.155 17.246 -16.834 1.00 95.25 87 PHE A CA 1
ATOM 632 C C . PHE A 1 87 ? 6.145 17.701 -15.745 1.00 95.25 87 PHE A C 1
ATOM 634 O O . PHE A 1 87 ? 7.178 17.052 -15.555 1.00 95.25 87 PHE A O 1
ATOM 641 N N . PRO A 1 88 ? 5.840 18.770 -14.981 1.00 93.56 88 PRO A N 1
ATOM 642 C CA . PRO A 1 88 ? 6.657 19.175 -13.837 1.00 93.56 88 PRO A CA 1
ATOM 643 C C . PRO A 1 88 ? 6.746 18.073 -12.773 1.00 93.56 88 PRO A C 1
ATOM 645 O O . PRO A 1 88 ? 5.764 17.377 -12.533 1.00 93.56 88 PRO A O 1
ATOM 648 N N . LEU A 1 89 ? 7.880 17.989 -12.065 1.00 87.19 89 LEU A N 1
ATOM 649 C CA . LEU A 1 89 ? 8.189 16.922 -11.092 1.00 87.19 89 LEU A CA 1
ATOM 650 C C . LEU A 1 89 ? 7.103 16.677 -10.025 1.00 87.19 89 LEU A C 1
ATOM 652 O O . LEU A 1 89 ? 6.916 15.550 -9.577 1.00 87.19 89 LEU A O 1
ATOM 656 N N . ASN A 1 90 ? 6.398 17.733 -9.607 1.00 86.69 90 ASN A N 1
ATOM 657 C CA . ASN A 1 90 ? 5.357 17.675 -8.572 1.00 86.69 90 ASN A CA 1
ATOM 658 C C . ASN A 1 90 ? 3.931 17.792 -9.143 1.00 86.69 90 ASN A C 1
ATOM 660 O O . ASN A 1 90 ? 2.984 17.974 -8.383 1.00 86.69 90 ASN A O 1
ATOM 664 N N . ALA A 1 91 ? 3.779 17.724 -10.466 1.00 89.50 91 ALA A N 1
ATOM 665 C CA . ALA A 1 91 ? 2.511 17.892 -11.176 1.00 89.50 91 ALA A CA 1
ATOM 666 C C . ALA A 1 91 ? 2.440 16.954 -12.393 1.00 89.50 91 ALA A C 1
ATOM 668 O O . ALA A 1 91 ? 2.142 17.371 -13.513 1.00 89.50 91 ALA A O 1
ATOM 669 N N . GLY A 1 92 ? 2.785 15.683 -12.173 1.00 92.38 92 GLY A N 1
ATOM 670 C CA . GLY A 1 92 ? 2.649 14.624 -13.169 1.00 92.38 92 GLY A CA 1
ATOM 671 C C . GLY A 1 92 ? 1.186 14.356 -13.547 1.00 92.38 92 GLY A C 1
ATOM 672 O O . GLY A 1 92 ? 0.267 14.768 -12.845 1.00 92.38 92 GLY A O 1
ATOM 673 N N . PRO A 1 93 ? 0.921 13.616 -14.631 1.00 91.94 93 PRO A N 1
ATOM 674 C CA . PRO A 1 93 ? -0.433 13.468 -15.167 1.00 91.94 93 PRO A CA 1
ATOM 675 C C . PRO A 1 93 ? -1.436 12.860 -14.174 1.00 91.94 93 PRO A C 1
ATOM 677 O O . PRO A 1 93 ? -2.620 13.191 -14.227 1.00 91.94 93 PRO A O 1
ATOM 680 N N . LEU A 1 94 ? -0.988 12.015 -13.235 1.00 90.31 94 LEU A N 1
ATOM 681 C CA . LEU A 1 94 ? -1.887 11.405 -12.249 1.00 90.31 94 LEU A CA 1
ATOM 682 C C . LEU A 1 94 ? -2.411 12.410 -11.206 1.00 90.31 94 LEU A C 1
ATOM 684 O O . LEU A 1 94 ? -3.431 12.144 -10.572 1.00 90.31 94 LEU A O 1
ATOM 688 N N . SER A 1 95 ? -1.797 13.595 -11.059 1.00 90.25 95 SER A N 1
ATOM 689 C CA . SER A 1 95 ? -2.341 14.653 -10.190 1.00 90.25 95 SER A CA 1
ATOM 690 C C . SER A 1 95 ? -3.609 15.307 -10.750 1.00 90.25 95 SER A C 1
ATOM 692 O O . SER A 1 95 ? -4.268 16.067 -10.046 1.00 90.25 95 SER A O 1
ATOM 694 N N . HIS A 1 96 ? -3.962 15.024 -12.006 1.00 88.62 96 HIS A N 1
ATOM 695 C CA . HIS A 1 96 ? -5.142 15.574 -12.678 1.00 88.62 96 HIS A CA 1
ATOM 696 C C . HIS A 1 96 ? -6.281 14.560 -12.826 1.00 88.62 96 HIS A C 1
ATOM 698 O O . HIS A 1 96 ? -7.333 14.880 -13.379 1.00 88.62 96 HIS A O 1
ATOM 704 N N . VAL A 1 97 ? -6.095 13.329 -12.346 1.00 84.88 97 VAL A N 1
ATOM 705 C CA . VAL A 1 97 ? -7.127 12.296 -12.425 1.00 84.88 97 VAL A CA 1
ATOM 706 C C . VAL A 1 97 ? -8.212 12.591 -11.393 1.00 84.88 97 VAL A C 1
ATOM 708 O O . VAL A 1 97 ? -7.971 12.600 -10.188 1.00 84.88 97 VAL A O 1
ATOM 711 N N . HIS A 1 98 ? -9.438 12.809 -11.857 1.00 75.88 98 HIS A N 1
ATOM 712 C CA . HIS A 1 98 ? -10.586 12.955 -10.970 1.00 75.88 98 HIS A CA 1
ATOM 713 C C . HIS A 1 98 ? -11.145 11.580 -10.603 1.00 75.88 98 HIS A C 1
ATOM 715 O O . HIS A 1 98 ? -11.545 10.807 -11.477 1.00 75.88 98 HIS A O 1
ATOM 721 N N . SER A 1 99 ? -11.210 11.276 -9.305 1.00 63.75 99 SER A N 1
ATOM 722 C CA . SER A 1 99 ? -11.869 10.066 -8.817 1.00 63.75 99 SER A CA 1
ATOM 723 C C . SER A 1 99 ? -13.369 10.171 -9.105 1.00 63.75 99 SER A C 1
ATOM 725 O O . SER A 1 99 ? -14.081 10.945 -8.465 1.00 63.75 99 SER A O 1
ATOM 727 N N . THR A 1 100 ? -13.866 9.388 -10.058 1.00 55.38 100 THR A N 1
ATOM 728 C CA . THR A 1 100 ? -15.301 9.116 -10.164 1.00 55.38 100 THR A CA 1
ATOM 729 C C . THR A 1 100 ? -15.611 7.916 -9.276 1.00 55.38 100 THR A C 1
ATOM 731 O O . THR A 1 100 ? -14.901 6.909 -9.302 1.00 55.38 100 THR A O 1
ATOM 734 N N . SER A 1 101 ? -16.630 8.023 -8.423 1.00 49.75 101 SER A N 1
ATOM 735 C CA . SER A 1 101 ? -17.080 6.897 -7.611 1.00 49.75 101 SER A CA 1
ATOM 736 C C . SER A 1 101 ? -17.705 5.849 -8.530 1.00 49.75 101 SER A C 1
ATOM 738 O O . SER A 1 101 ? -18.854 5.966 -8.953 1.00 49.75 101 SER A O 1
ATOM 740 N N . LEU A 1 102 ? -16.948 4.802 -8.862 1.00 46.69 102 LEU A N 1
ATOM 741 C CA . LEU A 1 102 ? -17.550 3.595 -9.415 1.00 46.69 102 LEU A CA 1
ATOM 742 C C . LEU A 1 102 ? -18.469 3.004 -8.345 1.00 46.69 102 LEU A C 1
ATOM 744 O O . LEU A 1 102 ? -18.062 2.780 -7.206 1.00 46.69 102 LEU A O 1
ATOM 748 N N . ASN A 1 103 ? -19.725 2.775 -8.716 1.00 47.47 103 ASN A N 1
ATOM 749 C CA . ASN A 1 103 ? -20.724 2.217 -7.820 1.00 47.47 103 ASN A CA 1
ATOM 750 C C . ASN A 1 103 ? -20.318 0.769 -7.480 1.00 47.47 103 ASN A C 1
ATOM 752 O O . ASN A 1 103 ? -20.347 -0.101 -8.354 1.00 47.47 103 ASN A O 1
ATOM 756 N N . ALA A 1 104 ? -19.891 0.513 -6.237 1.00 51.25 104 ALA A N 1
ATOM 757 C CA . ALA A 1 104 ? -19.285 -0.759 -5.819 1.00 51.25 104 ALA A CA 1
ATOM 758 C C . ALA A 1 104 ? -20.173 -1.978 -6.139 1.00 51.25 104 ALA A C 1
ATOM 760 O O . ALA A 1 104 ? -19.673 -3.023 -6.554 1.00 51.25 104 ALA A O 1
ATOM 761 N N . THR A 1 105 ? -21.496 -1.804 -6.066 1.00 50.38 105 THR A N 1
ATOM 762 C CA . THR A 1 105 ? -22.501 -2.824 -6.402 1.00 50.38 105 THR A CA 1
ATOM 763 C C . THR A 1 105 ? -22.440 -3.265 -7.871 1.00 50.38 105 THR A C 1
ATOM 765 O O . THR A 1 105 ? -22.625 -4.439 -8.176 1.00 50.38 105 THR A O 1
ATOM 768 N N . GLN A 1 106 ? -22.136 -2.357 -8.806 1.00 49.97 106 GLN A N 1
ATOM 769 C CA . GLN A 1 106 ? -22.004 -2.702 -10.230 1.00 49.97 106 GLN A CA 1
ATOM 770 C C . GLN A 1 106 ? -20.664 -3.383 -10.543 1.00 49.97 106 GLN A C 1
ATOM 772 O O . GLN A 1 106 ? -20.598 -4.214 -11.449 1.00 49.97 106 GLN A O 1
ATOM 777 N N . ALA A 1 107 ? -19.603 -3.059 -9.794 1.00 51.78 107 ALA A N 1
ATOM 778 C CA . ALA A 1 107 ? -18.304 -3.715 -9.928 1.00 51.78 107 ALA A CA 1
ATOM 779 C C . ALA A 1 107 ? -18.324 -5.152 -9.373 1.00 51.78 107 ALA A C 1
ATOM 781 O O . ALA A 1 107 ? -17.726 -6.035 -9.986 1.00 51.78 107 ALA A O 1
ATOM 782 N N . GLN A 1 108 ? -19.054 -5.397 -8.275 1.00 53.50 108 GLN A N 1
ATOM 783 C CA . GLN A 1 108 ? -19.234 -6.726 -7.672 1.00 53.50 108 GLN A CA 1
ATOM 784 C C . GLN A 1 108 ? -19.902 -7.724 -8.624 1.00 53.50 108 GLN A C 1
ATOM 786 O O . GLN A 1 108 ? -19.421 -8.843 -8.763 1.00 53.50 108 GLN A O 1
ATOM 791 N N . ASN A 1 109 ? -20.939 -7.308 -9.357 1.00 53.97 109 ASN A N 1
ATOM 792 C CA . ASN A 1 109 ? -21.669 -8.194 -10.276 1.00 53.97 109 ASN A CA 1
ATOM 793 C C . ASN A 1 109 ? -20.844 -8.681 -11.484 1.00 53.97 109 ASN A C 1
ATOM 795 O O . ASN A 1 109 ? -21.305 -9.544 -12.225 1.00 53.97 109 ASN A O 1
ATOM 799 N N . ARG A 1 110 ? -19.648 -8.122 -11.722 1.00 53.56 110 ARG A N 1
ATOM 800 C CA . ARG A 1 110 ? -18.779 -8.485 -12.855 1.00 53.56 110 ARG A CA 1
ATOM 801 C C . ARG A 1 110 ? -17.572 -9.341 -12.471 1.00 53.56 110 ARG A C 1
ATOM 803 O O . ARG A 1 110 ? -16.774 -9.647 -13.352 1.00 53.56 110 ARG A O 1
ATOM 810 N N . ILE A 1 111 ? -17.392 -9.679 -11.195 1.00 61.03 111 ILE A N 1
ATOM 811 C CA . ILE A 1 111 ? -16.195 -10.377 -10.717 1.00 61.03 111 ILE A CA 1
ATOM 812 C C . ILE A 1 111 ? -16.629 -11.629 -9.958 1.00 61.03 111 ILE A C 1
ATOM 814 O O . ILE A 1 111 ? -17.285 -11.533 -8.924 1.00 61.03 111 ILE A O 1
ATOM 818 N N . SER A 1 112 ? -16.254 -12.804 -10.468 1.00 63.34 112 SER A N 1
ATOM 819 C CA . SER A 1 112 ? -16.378 -14.043 -9.701 1.00 63.34 112 SER A CA 1
ATOM 820 C C . SER A 1 112 ? -15.246 -14.099 -8.682 1.00 63.34 112 SER A C 1
ATOM 822 O O . SER A 1 112 ? -14.082 -14.209 -9.054 1.00 63.34 112 SER A O 1
ATOM 824 N N . PHE A 1 113 ? -15.594 -14.039 -7.400 1.00 67.12 113 PHE A N 1
ATOM 825 C CA . PHE A 1 113 ? -14.665 -14.291 -6.292 1.00 67.12 113 PHE A CA 1
ATOM 826 C C . PHE A 1 113 ? -14.619 -15.773 -5.894 1.00 67.12 113 PHE A C 1
ATOM 828 O O . PHE A 1 113 ? -14.082 -16.118 -4.847 1.00 67.12 113 PHE A O 1
ATOM 835 N N . GLN A 1 114 ? -15.194 -16.650 -6.723 1.00 57.44 114 GLN A N 1
ATOM 836 C CA . GLN A 1 114 ? -15.145 -18.097 -6.554 1.00 57.44 114 GLN A CA 1
ATOM 837 C C . GLN A 1 114 ? -14.407 -18.746 -7.729 1.00 57.44 114 GLN A C 1
ATOM 839 O O . GLN A 1 114 ? -14.703 -18.457 -8.892 1.00 57.44 114 GLN A O 1
ATOM 844 N N . GLY A 1 115 ? -13.435 -19.602 -7.403 1.00 60.56 115 GLY A N 1
ATOM 845 C CA . GLY A 1 115 ? -12.611 -20.367 -8.341 1.00 60.56 115 GLY A CA 1
ATOM 846 C C . GLY A 1 115 ? -11.313 -20.862 -7.691 1.00 60.56 115 GLY A C 1
ATOM 847 O O . GLY A 1 115 ? -10.889 -20.318 -6.674 1.00 60.56 115 GLY A O 1
ATOM 848 N N . ASP A 1 116 ? -10.662 -21.856 -8.299 1.00 62.50 116 ASP A N 1
ATOM 849 C CA . ASP A 1 116 ? -9.479 -22.547 -7.745 1.00 62.50 116 ASP A CA 1
ATOM 850 C C . ASP A 1 116 ? -8.256 -21.640 -7.514 1.00 62.50 116 ASP A C 1
ATOM 852 O O . ASP A 1 116 ? -7.344 -22.000 -6.774 1.00 62.50 116 ASP A O 1
ATOM 856 N N . LYS A 1 117 ? -8.229 -20.452 -8.134 1.00 78.06 117 LYS A N 1
ATOM 857 C CA . LYS A 1 117 ? -7.160 -19.454 -7.967 1.00 78.06 117 LYS A CA 1
ATOM 858 C C . LYS A 1 117 ? -7.443 -18.400 -6.888 1.00 78.06 117 LYS A C 1
ATOM 860 O O . LYS A 1 117 ? -6.565 -17.590 -6.604 1.00 78.06 117 LYS A O 1
ATOM 865 N N . ALA A 1 118 ? -8.644 -18.363 -6.307 1.00 88.38 118 ALA A N 1
ATOM 866 C CA . ALA A 1 118 ? -8.965 -17.387 -5.271 1.00 88.38 118 ALA A CA 1
ATOM 867 C C . ALA A 1 118 ? -8.237 -17.725 -3.959 1.00 88.38 118 ALA A C 1
ATOM 869 O O . ALA A 1 118 ? -8.276 -18.862 -3.489 1.00 88.38 118 ALA A O 1
ATOM 870 N N . PHE A 1 119 ? -7.604 -16.729 -3.341 1.00 93.12 119 PHE A N 1
ATOM 871 C CA . PHE A 1 119 ? -6.947 -16.868 -2.044 1.00 93.12 119 PHE A CA 1
ATOM 872 C C . PHE A 1 119 ? -7.587 -15.935 -1.020 1.00 93.12 119 PHE A C 1
ATOM 874 O O . PHE A 1 119 ? -7.448 -14.712 -1.103 1.00 93.12 119 PHE A O 1
ATOM 881 N N . SER A 1 120 ? -8.275 -16.525 -0.045 1.00 94.94 120 SER A N 1
ATOM 882 C CA . SER A 1 120 ? -8.926 -15.803 1.048 1.00 94.94 120 SER A CA 1
ATOM 883 C C . SER A 1 120 ? -8.128 -15.925 2.339 1.00 94.94 120 SER A C 1
ATOM 885 O O . SER A 1 120 ? -7.627 -16.997 2.684 1.00 94.94 120 SER A O 1
ATOM 887 N N . PHE A 1 121 ? -8.020 -14.825 3.079 1.00 97.50 121 PHE A N 1
ATOM 888 C CA . PHE A 1 121 ? -7.352 -14.804 4.372 1.00 97.50 121 PHE A CA 1
ATOM 889 C C . PHE A 1 121 ? -8.010 -13.834 5.358 1.00 97.50 121 PHE A C 1
ATOM 891 O O . PHE A 1 121 ? -8.516 -12.776 4.966 1.00 97.50 121 PHE A O 1
ATOM 898 N N . PRO A 1 122 ? -7.974 -14.158 6.664 1.00 98.06 122 PRO A N 1
ATOM 899 C CA . PRO A 1 122 ? -8.568 -13.310 7.682 1.00 98.06 122 PRO A CA 1
ATOM 900 C C . PRO A 1 122 ? -7.717 -12.067 7.950 1.00 98.06 122 PRO A C 1
ATOM 902 O O . PRO A 1 122 ? -6.484 -12.112 7.958 1.00 98.06 122 PRO A O 1
ATOM 905 N N . VAL A 1 123 ? -8.410 -10.976 8.265 1.00 98.25 123 VAL A N 1
ATOM 906 C CA . VAL A 1 123 ? -7.851 -9.732 8.795 1.00 98.25 123 VAL A CA 1
ATOM 907 C C . VAL A 1 123 ? -8.386 -9.554 10.215 1.00 98.25 12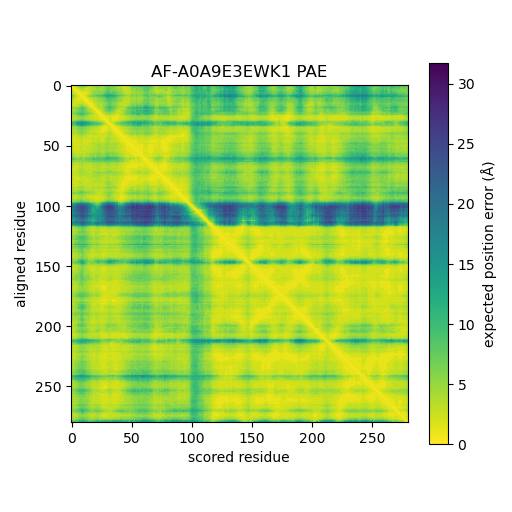3 VAL A C 1
ATOM 909 O O . VAL A 1 123 ? -9.590 -9.645 10.464 1.00 98.25 123 VAL A O 1
ATOM 912 N N . VAL A 1 124 ? -7.491 -9.333 11.171 1.00 98.50 124 VAL A N 1
ATOM 913 C CA . VAL A 1 124 ? -7.777 -9.407 12.609 1.00 98.50 124 VAL A CA 1
ATOM 914 C C . VAL A 1 124 ? -7.699 -8.033 13.279 1.00 98.50 124 VAL A C 1
ATOM 916 O O . VAL A 1 124 ? -7.026 -7.143 12.760 1.00 98.50 124 VAL A O 1
ATOM 919 N N . PRO A 1 125 ? -8.353 -7.827 14.438 1.00 98.38 125 PRO A N 1
ATOM 920 C CA . PRO A 1 125 ? -8.157 -6.627 15.247 1.00 98.38 125 PRO A CA 1
ATOM 921 C C . PRO A 1 125 ? -6.680 -6.350 15.526 1.00 98.38 125 PRO A C 1
ATOM 923 O O . PRO A 1 125 ? -5.948 -7.243 15.949 1.00 98.38 125 PRO A O 1
ATOM 926 N N . ALA A 1 126 ? -6.263 -5.096 15.354 1.00 97.06 126 ALA A N 1
ATOM 927 C CA . ALA A 1 126 ? -4.856 -4.694 15.412 1.00 97.06 126 ALA A CA 1
ATOM 928 C C . ALA A 1 126 ? -4.182 -4.903 16.779 1.00 97.06 126 ALA A C 1
ATOM 930 O O . ALA A 1 126 ? -2.960 -4.871 16.893 1.00 97.06 126 ALA A O 1
ATOM 931 N N . GLY A 1 127 ? -4.969 -5.092 17.836 1.00 95.25 127 GLY A N 1
ATOM 932 C CA . GLY A 1 127 ? -4.465 -5.382 19.168 1.00 95.25 127 GLY A CA 1
ATOM 933 C C . GLY A 1 127 ? -5.582 -5.517 20.194 1.00 95.25 127 GLY A C 1
ATOM 934 O O . GLY A 1 127 ? -6.763 -5.328 19.894 1.00 95.25 127 GLY A O 1
ATOM 935 N N . ALA A 1 128 ? -5.196 -5.812 21.436 1.00 95.00 128 ALA A N 1
ATOM 936 C CA . ALA A 1 128 ? -6.133 -6.027 22.538 1.00 95.00 128 ALA A CA 1
ATOM 937 C C . ALA A 1 128 ? -7.051 -4.818 22.791 1.00 95.00 128 ALA A C 1
ATOM 939 O O . ALA A 1 128 ? -8.227 -5.002 23.089 1.00 95.00 128 ALA A O 1
ATOM 940 N N . ALA A 1 129 ? -6.542 -3.592 22.626 1.00 94.88 129 ALA A N 1
ATOM 941 C CA . ALA A 1 129 ? -7.333 -2.374 22.794 1.00 94.88 129 ALA A CA 1
ATOM 942 C C . ALA A 1 129 ? -8.467 -2.271 21.758 1.00 94.88 129 ALA A C 1
ATOM 944 O O . ALA A 1 129 ? -9.612 -2.029 22.137 1.00 94.88 129 ALA A O 1
ATOM 945 N N . ILE A 1 130 ? -8.178 -2.561 20.479 1.00 97.75 130 ILE A N 1
ATOM 946 C CA . ILE A 1 130 ? -9.214 -2.621 19.439 1.00 97.75 130 ILE A CA 1
ATOM 947 C C . ILE A 1 130 ? -10.201 -3.747 19.727 1.00 97.75 130 ILE A C 1
ATOM 949 O O . ILE A 1 130 ? -11.403 -3.521 19.710 1.00 97.75 130 ILE A O 1
ATOM 953 N N . LYS A 1 131 ? -9.710 -4.949 20.050 1.00 96.88 131 LYS A N 1
ATOM 954 C CA . LYS A 1 131 ? -10.578 -6.090 20.369 1.00 96.88 131 LYS A CA 1
ATOM 955 C C . LYS A 1 131 ? -11.488 -5.813 21.572 1.00 96.88 131 LYS A C 1
ATOM 957 O O . LYS A 1 131 ? -12.585 -6.349 21.641 1.00 96.88 131 LYS A O 1
ATOM 962 N N . LYS A 1 132 ? -11.051 -4.982 22.521 1.00 96.44 132 LYS A N 1
ATOM 963 C CA . LYS A 1 132 ? -11.861 -4.570 23.671 1.00 96.44 132 LYS A CA 1
ATOM 964 C C . LYS A 1 132 ? -12.951 -3.566 23.284 1.00 96.44 132 LYS A C 1
ATOM 966 O O . LYS A 1 132 ? -14.075 -3.722 23.746 1.00 96.44 132 LYS A O 1
ATOM 971 N N . CYS A 1 133 ? -12.637 -2.547 22.479 1.00 96.38 133 CYS A N 1
ATOM 972 C CA . CYS A 1 133 ? -13.617 -1.520 22.100 1.00 96.38 133 CYS A CA 1
ATOM 973 C C . CYS A 1 133 ? -14.559 -1.964 20.964 1.00 96.38 133 CYS A C 1
ATOM 975 O O . CYS A 1 133 ? -15.705 -1.529 20.911 1.00 96.38 133 CYS A O 1
ATOM 977 N N . LEU A 1 134 ? -14.096 -2.846 20.075 1.00 97.62 134 LEU A N 1
ATOM 978 C CA . LEU A 1 134 ? -14.848 -3.420 18.961 1.00 97.62 134 LEU A CA 1
ATOM 979 C C . LEU A 1 134 ? -14.784 -4.961 19.039 1.00 97.62 134 LEU A C 1
ATOM 981 O O . LEU A 1 134 ? -14.022 -5.594 18.304 1.00 97.62 134 LEU A O 1
ATOM 985 N N . PRO A 1 135 ? -15.564 -5.594 19.935 1.00 97.38 135 PRO A N 1
ATOM 986 C CA . PRO A 1 135 ? -15.444 -7.026 20.240 1.00 97.38 135 PRO A CA 1
ATOM 987 C C . PRO A 1 135 ? -15.809 -7.958 19.082 1.00 97.38 135 PRO A C 1
ATOM 989 O O . PRO A 1 135 ? -15.370 -9.107 19.061 1.00 97.38 135 PRO A O 1
ATOM 992 N N . TYR A 1 136 ? -16.578 -7.462 18.113 1.00 97.88 136 TYR A N 1
ATOM 993 C CA . TYR A 1 136 ? -17.020 -8.219 16.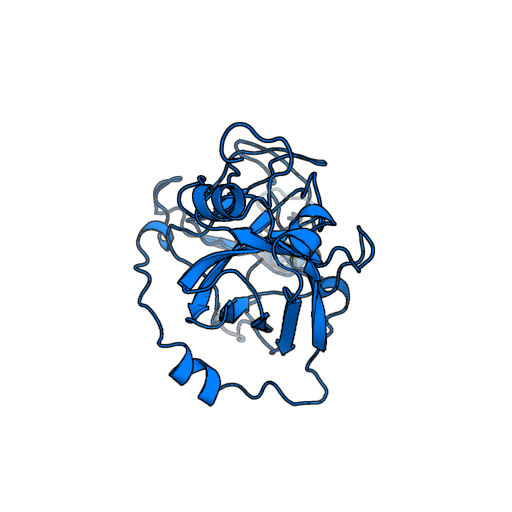941 1.00 97.88 136 TYR A CA 1
ATOM 994 C C . TYR A 1 136 ? -16.255 -7.854 15.663 1.00 97.88 136 TYR A C 1
ATOM 996 O O . TYR A 1 136 ? -16.571 -8.388 14.600 1.00 97.88 136 TYR A O 1
ATOM 1004 N N . ALA A 1 137 ? -15.253 -6.972 15.759 1.00 98.50 137 ALA A N 1
ATOM 1005 C CA . ALA A 1 137 ? -14.467 -6.537 14.615 1.00 98.50 137 ALA A CA 1
ATOM 1006 C C . ALA A 1 137 ? -13.708 -7.705 13.981 1.00 98.50 137 ALA A C 1
ATOM 1008 O O . ALA A 1 137 ? -12.922 -8.396 14.634 1.00 98.50 137 ALA A O 1
ATOM 1009 N N . ARG A 1 138 ? -13.913 -7.888 12.679 1.00 98.50 138 ARG A N 1
ATOM 1010 C CA . ARG A 1 138 ? -13.175 -8.842 11.845 1.00 98.50 138 ARG A CA 1
ATOM 1011 C C . ARG A 1 138 ? -13.179 -8.378 10.397 1.00 98.50 138 ARG A C 1
ATOM 1013 O O . ARG A 1 138 ? -14.032 -7.588 9.996 1.00 98.50 138 ARG A O 1
ATOM 1020 N N . GLY A 1 139 ? -12.260 -8.905 9.605 1.00 98.25 139 GLY A N 1
ATOM 1021 C CA . GLY A 1 139 ? -12.267 -8.720 8.164 1.00 98.25 139 GLY A CA 1
ATOM 1022 C C . GLY A 1 139 ? -11.792 -9.957 7.426 1.00 98.25 139 GLY A C 1
ATOM 1023 O O . GLY A 1 139 ? -11.256 -10.896 8.015 1.00 98.25 139 GLY A O 1
ATOM 1024 N N . GLU A 1 140 ? -11.990 -9.930 6.122 1.00 98.12 140 GLU A N 1
ATOM 1025 C CA . GLU A 1 140 ? -11.536 -10.948 5.188 1.00 98.12 140 GLU A CA 1
ATOM 1026 C C . GLU A 1 140 ? -11.088 -10.253 3.908 1.00 98.12 140 GLU A C 1
ATOM 1028 O O . GLU A 1 140 ? -11.749 -9.330 3.426 1.00 98.12 140 GLU A O 1
ATOM 1033 N N . ALA A 1 141 ? -9.952 -10.682 3.375 1.00 96.69 141 ALA A N 1
ATOM 1034 C CA . ALA A 1 141 ? -9.501 -10.279 2.057 1.00 96.69 141 ALA A CA 1
ATOM 1035 C C . ALA A 1 141 ? -9.485 -11.510 1.157 1.00 96.69 141 ALA A C 1
ATOM 1037 O O . ALA A 1 141 ? -8.928 -12.539 1.533 1.00 96.69 141 ALA A O 1
ATOM 1038 N N . THR A 1 142 ? -10.084 -11.388 -0.022 1.00 94.69 142 THR A N 1
ATOM 1039 C CA . THR A 1 142 ? -10.051 -12.405 -1.074 1.00 94.69 142 THR A CA 1
ATOM 1040 C C . THR A 1 142 ? -9.343 -11.827 -2.285 1.00 94.69 142 THR A C 1
ATOM 1042 O O . THR A 1 142 ? -9.805 -10.833 -2.845 1.00 94.69 142 THR A O 1
ATOM 1045 N N . ILE A 1 143 ? -8.230 -12.442 -2.676 1.00 92.69 143 ILE A N 1
ATOM 1046 C CA . ILE A 1 143 ? -7.463 -12.090 -3.871 1.00 92.69 143 ILE A CA 1
ATOM 1047 C C . ILE A 1 143 ? -7.827 -13.061 -4.987 1.00 92.69 143 ILE A C 1
ATOM 1049 O O . ILE A 1 143 ? -7.759 -14.273 -4.804 1.00 92.69 143 ILE A O 1
ATOM 1053 N N . VAL A 1 144 ? -8.186 -12.521 -6.146 1.00 90.12 144 VAL A N 1
ATOM 1054 C CA . VAL A 1 144 ? -8.343 -13.260 -7.398 1.00 90.12 144 VAL A CA 1
ATOM 1055 C C . VAL A 1 144 ? -7.242 -12.784 -8.340 1.00 90.12 144 VAL A C 1
ATOM 1057 O O . VAL A 1 144 ? -7.319 -11.643 -8.814 1.00 90.12 144 VAL A O 1
ATOM 1060 N N . PRO A 1 145 ? -6.218 -13.616 -8.589 1.00 86.94 145 PRO A N 1
ATOM 1061 C CA . PRO A 1 145 ? -5.188 -13.307 -9.564 1.00 86.94 145 PRO A CA 1
ATOM 1062 C C . PRO A 1 145 ? -5.757 -13.244 -10.980 1.00 86.94 145 PRO A C 1
ATOM 1064 O O . PRO A 1 145 ? -6.618 -14.045 -11.351 1.00 86.94 145 PRO A O 1
ATOM 1067 N N . ASP A 1 146 ? -5.261 -12.303 -11.774 1.00 79.12 146 ASP A N 1
ATOM 1068 C CA . ASP A 1 146 ? -5.574 -12.155 -13.200 1.00 79.12 146 ASP A CA 1
ATOM 1069 C C . ASP A 1 146 ? -4.266 -11.886 -13.961 1.00 79.12 146 ASP A C 1
ATOM 1071 O O . ASP A 1 146 ? -3.286 -11.418 -13.383 1.00 79.12 146 ASP A O 1
ATOM 1075 N N . ALA A 1 147 ? -4.252 -12.149 -15.267 1.00 70.88 147 ALA A N 1
ATOM 1076 C CA . ALA A 1 147 ? -3.067 -12.103 -16.122 1.00 70.88 147 ALA A CA 1
ATOM 1077 C C . ALA A 1 147 ? -2.347 -10.741 -16.132 1.00 70.88 147 ALA A C 1
ATOM 1079 O O . ALA A 1 147 ? -1.165 -10.673 -16.464 1.00 70.88 147 ALA A O 1
ATOM 1080 N N . PHE A 1 148 ? -3.053 -9.660 -15.790 1.00 68.75 148 PHE A N 1
ATOM 1081 C CA . PHE A 1 148 ? -2.496 -8.307 -15.768 1.00 68.75 148 PHE A CA 1
ATOM 1082 C C . PHE A 1 148 ? -2.344 -7.771 -14.341 1.00 68.75 148 PHE A C 1
ATOM 1084 O O . PHE A 1 148 ? -1.231 -7.432 -13.944 1.00 68.75 148 PHE A O 1
ATOM 1091 N N . ASN A 1 149 ? -3.444 -7.716 -13.576 1.00 79.38 149 ASN A N 1
ATOM 1092 C CA . ASN A 1 149 ? -3.493 -7.200 -12.205 1.00 79.38 149 ASN A CA 1
ATOM 1093 C C . ASN A 1 149 ? -4.475 -8.026 -11.365 1.00 79.38 149 ASN A C 1
ATOM 1095 O O . ASN A 1 149 ? -5.568 -8.338 -11.826 1.00 79.38 149 ASN A O 1
ATOM 1099 N N . ASP A 1 150 ? -4.158 -8.245 -10.098 1.00 87.75 150 ASP A N 1
ATOM 1100 C CA . ASP A 1 150 ? -5.032 -8.921 -9.147 1.00 87.75 150 ASP A CA 1
ATOM 1101 C C . ASP A 1 150 ? -6.268 -8.081 -8.803 1.00 87.75 150 ASP A C 1
ATOM 1103 O O . ASP A 1 150 ? -6.252 -6.842 -8.815 1.00 87.75 150 ASP A O 1
ATOM 1107 N N . THR A 1 151 ? -7.349 -8.763 -8.427 1.00 88.69 151 THR A N 1
ATOM 1108 C CA . THR A 1 151 ? -8.512 -8.140 -7.790 1.00 88.69 151 THR A CA 1
ATOM 1109 C C . THR A 1 151 ? -8.617 -8.582 -6.338 1.00 88.69 151 THR A C 1
ATOM 1111 O O . THR A 1 151 ? -8.723 -9.769 -6.055 1.00 88.69 151 THR A O 1
ATOM 1114 N N . MET A 1 152 ? -8.677 -7.623 -5.418 1.00 91.88 152 MET A N 1
ATOM 1115 C CA . MET A 1 152 ? -8.969 -7.851 -4.009 1.00 91.88 152 MET A CA 1
ATOM 1116 C C . MET A 1 152 ? -10.389 -7.416 -3.671 1.00 91.88 152 MET A C 1
ATOM 1118 O O . MET A 1 152 ? -10.733 -6.246 -3.833 1.00 91.88 152 MET A O 1
ATOM 1122 N N . LEU A 1 153 ? -11.182 -8.329 -3.120 1.00 92.88 153 LEU A N 1
ATOM 1123 C CA . LEU A 1 153 ? -12.356 -7.990 -2.325 1.00 92.88 153 LEU A CA 1
ATOM 1124 C C . LEU A 1 153 ? -11.937 -7.937 -0.860 1.00 92.88 153 LEU A C 1
ATOM 1126 O O . LEU A 1 153 ? -11.541 -8.952 -0.294 1.00 92.88 153 LEU A O 1
ATOM 1130 N N . PHE A 1 154 ? -12.020 -6.758 -0.253 1.00 95.69 154 PHE A N 1
ATOM 1131 C CA . PHE A 1 154 ? -11.748 -6.574 1.168 1.00 95.69 154 PHE A CA 1
ATOM 1132 C C . PHE A 1 154 ? -13.057 -6.276 1.890 1.00 95.69 154 PHE A C 1
ATOM 1134 O O . PHE A 1 154 ? -13.725 -5.286 1.588 1.00 95.69 154 PHE A O 1
ATOM 1141 N N . GLN A 1 155 ? -13.423 -7.129 2.839 1.00 97.12 155 GLN A N 1
ATOM 1142 C CA . GLN A 1 155 ? -14.670 -7.057 3.591 1.00 97.12 155 GLN A CA 1
ATOM 1143 C C . GLN A 1 155 ? -14.382 -6.885 5.075 1.00 97.12 155 GLN A C 1
ATOM 1145 O O . GLN A 1 155 ? -13.430 -7.449 5.615 1.00 97.12 155 GLN A O 1
ATOM 1150 N N . VAL A 1 156 ? -15.227 -6.109 5.741 1.00 98.44 156 VAL A N 1
ATOM 1151 C CA . VAL A 1 156 ? -15.150 -5.854 7.178 1.00 98.44 156 VAL A CA 1
ATOM 1152 C C . VAL A 1 156 ? -16.512 -6.020 7.813 1.00 98.44 156 VAL A C 1
ATOM 1154 O O . VAL A 1 156 ? -17.533 -5.733 7.189 1.00 98.44 156 VAL A O 1
ATOM 1157 N N . TYR A 1 157 ? -16.499 -6.458 9.066 1.00 98.50 157 TYR A N 1
ATOM 1158 C CA . TYR A 1 157 ? -17.697 -6.726 9.843 1.00 98.50 157 TYR A CA 1
ATOM 1159 C C . TYR A 1 157 ? -17.515 -6.263 11.282 1.00 98.50 157 TYR A C 1
ATOM 1161 O O . TYR A 1 157 ? -16.413 -6.362 11.832 1.00 98.50 157 TYR A O 1
ATOM 1169 N N . GLY A 1 158 ? -18.603 -5.797 11.898 1.00 98.12 158 GLY A N 1
ATOM 1170 C CA . GLY A 1 158 ? -18.613 -5.422 13.316 1.00 98.12 158 GLY A CA 1
ATOM 1171 C C . GLY A 1 158 ? -17.643 -4.289 13.676 1.00 98.12 158 GLY A C 1
ATOM 1172 O O . GLY A 1 158 ? -17.169 -4.222 14.813 1.00 98.12 158 GLY A O 1
ATOM 1173 N N . LEU A 1 159 ? -17.310 -3.427 12.710 1.00 98.69 159 LEU A N 1
ATOM 1174 C CA . LEU A 1 159 ? -16.580 -2.183 12.952 1.00 98.69 159 LEU A CA 1
ATOM 1175 C C . LEU A 1 159 ? -17.524 -1.091 13.480 1.00 98.69 159 LEU A C 1
ATOM 1177 O O . LEU A 1 159 ? -18.716 -1.318 13.689 1.00 98.69 159 LEU A O 1
ATOM 1181 N N . ALA A 1 160 ? -17.004 0.118 13.707 1.00 98.12 160 ALA A N 1
ATOM 1182 C CA . ALA A 1 160 ? -17.850 1.244 14.080 1.00 98.12 160 ALA A CA 1
ATOM 1183 C C . ALA A 1 160 ? -18.832 1.571 12.931 1.00 98.12 160 ALA A C 1
ATOM 1185 O O . ALA A 1 160 ? -18.387 1.705 11.786 1.00 98.12 160 ALA A O 1
ATOM 1186 N N . PRO A 1 161 ? -20.146 1.703 13.197 1.00 98.00 161 PRO A N 1
ATOM 1187 C CA . PRO A 1 161 ? -21.140 1.989 12.163 1.00 98.00 161 PRO A CA 1
ATOM 1188 C C . PRO A 1 161 ? -21.011 3.374 11.527 1.00 98.00 161 PRO A C 1
ATOM 1190 O O . PRO A 1 161 ? -20.752 4.356 12.225 1.00 98.00 161 PRO A O 1
ATOM 1193 N N . ASN A 1 162 ? -21.314 3.463 10.228 1.00 97.25 162 ASN A N 1
ATOM 1194 C CA . ASN A 1 162 ? -21.328 4.711 9.453 1.00 97.25 162 ASN A CA 1
ATOM 1195 C C . ASN A 1 162 ? -19.990 5.467 9.505 1.00 97.25 162 ASN A C 1
ATOM 1197 O O . ASN A 1 162 ? -19.971 6.689 9.650 1.00 97.25 162 ASN A O 1
ATOM 1201 N N . GLN A 1 163 ? -18.874 4.737 9.439 1.00 97.88 163 GLN A N 1
ATOM 1202 C CA . GLN A 1 163 ? -17.533 5.298 9.562 1.00 97.88 163 GLN A CA 1
ATOM 1203 C C . GLN A 1 163 ? -16.653 5.082 8.337 1.00 97.88 163 GLN A C 1
ATOM 1205 O O . GLN A 1 163 ? -16.706 4.066 7.643 1.00 97.88 163 GLN A O 1
ATOM 1210 N N . LYS A 1 164 ? -15.798 6.093 8.153 1.00 97.38 164 LYS A N 1
ATOM 1211 C CA . LYS A 1 164 ? -14.609 6.161 7.304 1.00 97.38 164 LYS A CA 1
ATOM 1212 C C . LYS A 1 164 ? -13.492 5.197 7.717 1.00 97.38 164 LYS A C 1
ATOM 1214 O O . LYS A 1 164 ? -12.922 5.442 8.776 1.00 97.38 164 LYS A O 1
ATOM 1219 N N . TYR A 1 165 ? -13.056 4.250 6.888 1.00 98.19 165 TYR A N 1
ATOM 1220 C CA . TYR A 1 165 ? -11.779 3.540 7.065 1.00 98.19 165 TYR A CA 1
ATOM 1221 C C . TYR A 1 165 ? -10.889 3.623 5.822 1.00 98.19 165 TYR A C 1
ATOM 1223 O O . TYR A 1 165 ? -11.388 3.761 4.710 1.00 98.19 165 TYR A O 1
ATOM 1231 N N . THR A 1 166 ? -9.571 3.530 5.992 1.00 96.31 166 THR A N 1
ATOM 1232 C CA . THR A 1 166 ? -8.577 3.618 4.908 1.00 96.31 166 THR A CA 1
ATOM 1233 C C . THR A 1 166 ? -7.673 2.393 4.878 1.00 96.31 166 THR A C 1
ATOM 1235 O O . THR A 1 166 ? -7.127 1.981 5.901 1.00 96.31 166 THR A O 1
ATOM 1238 N N . LEU A 1 167 ? -7.529 1.800 3.695 1.00 96.75 167 LEU A N 1
ATOM 1239 C CA . LEU A 1 167 ? -6.821 0.545 3.464 1.00 96.75 167 LEU A CA 1
ATOM 1240 C C . LEU A 1 167 ? -5.427 0.812 2.892 1.00 96.75 167 LEU A C 1
ATOM 1242 O O . LEU A 1 167 ? -5.272 1.613 1.969 1.00 96.75 167 LEU A O 1
ATOM 1246 N N . PHE A 1 168 ? -4.426 0.112 3.419 1.00 96.88 168 PHE A N 1
ATOM 1247 C CA . PHE A 1 168 ? -3.044 0.160 2.950 1.00 96.88 168 PHE A CA 1
ATOM 1248 C C . PHE A 1 168 ? -2.474 -1.246 2.791 1.00 96.88 168 PHE A C 1
ATOM 1250 O O . PHE A 1 168 ? -2.792 -2.152 3.564 1.00 96.88 168 PHE A O 1
ATOM 1257 N N . VAL A 1 169 ? -1.562 -1.378 1.830 1.00 96.19 169 VAL A N 1
ATOM 1258 C CA . VAL A 1 169 ? -0.563 -2.450 1.794 1.00 96.19 169 VAL A CA 1
ATOM 1259 C C . VAL A 1 169 ? 0.668 -1.965 2.564 1.00 96.19 169 VAL A C 1
ATOM 1261 O O . VAL A 1 169 ? 1.103 -0.831 2.364 1.00 96.19 169 VAL A O 1
ATOM 1264 N N . THR A 1 170 ? 1.222 -2.785 3.457 1.00 96.88 170 THR A N 1
ATOM 1265 C CA . THR A 1 170 ? 2.322 -2.423 4.364 1.00 96.88 170 THR A CA 1
ATOM 1266 C C . THR A 1 170 ? 3.444 -3.460 4.375 1.00 96.88 170 THR A C 1
ATOM 1268 O O . THR A 1 170 ? 3.234 -4.647 4.115 1.00 96.88 170 THR A O 1
ATOM 1271 N N . GLN A 1 171 ? 4.661 -3.006 4.683 1.00 95.81 171 GLN A N 1
ATOM 1272 C CA . GLN A 1 171 ? 5.828 -3.872 4.861 1.00 95.81 171 GLN A CA 1
ATOM 1273 C C . GLN A 1 171 ? 5.676 -4.755 6.103 1.00 95.81 171 GLN A C 1
ATOM 1275 O O . GLN A 1 171 ? 5.923 -5.953 6.034 1.00 95.81 171 GLN A O 1
ATOM 1280 N N . PHE A 1 172 ? 5.222 -4.177 7.216 1.00 95.94 172 PHE A N 1
ATOM 1281 C CA . PHE A 1 172 ? 4.959 -4.881 8.470 1.00 95.94 172 PHE A CA 1
ATOM 1282 C C . PHE A 1 172 ? 3.492 -4.694 8.896 1.00 95.94 172 PHE A C 1
ATOM 1284 O O . PHE A 1 172 ? 2.920 -3.624 8.665 1.00 95.94 172 PHE A O 1
ATOM 1291 N N . PRO A 1 173 ? 2.857 -5.685 9.553 1.00 96.44 173 PRO A N 1
ATOM 1292 C CA . PRO A 1 173 ? 1.440 -5.601 9.923 1.00 96.44 173 PRO A CA 1
ATOM 1293 C C . PRO A 1 173 ? 1.187 -4.698 11.138 1.00 96.44 173 PRO A C 1
ATOM 1295 O O . PRO A 1 173 ? 0.068 -4.240 11.362 1.00 96.44 173 PRO A O 1
ATOM 1298 N N . ASN A 1 174 ? 2.222 -4.460 11.940 1.00 95.12 174 ASN A N 1
ATOM 1299 C CA . ASN A 1 174 ? 2.202 -3.649 13.151 1.00 95.12 174 ASN A CA 1
ATOM 1300 C C . ASN A 1 174 ? 3.306 -2.592 13.084 1.00 95.12 174 ASN A C 1
ATOM 1302 O O . ASN A 1 174 ? 4.173 -2.655 12.208 1.00 95.12 174 ASN A O 1
ATOM 1306 N N . LYS A 1 175 ? 3.298 -1.639 14.031 1.00 93.06 175 LYS A N 1
ATOM 1307 C CA . LYS A 1 175 ? 4.394 -0.671 14.181 1.00 93.06 175 LYS A CA 1
ATOM 1308 C C . LYS A 1 175 ? 5.740 -1.423 14.164 1.00 93.06 175 LYS A C 1
ATOM 1310 O O . LYS A 1 175 ? 5.863 -2.425 14.866 1.00 93.06 175 LYS A O 1
ATOM 1315 N N . PRO A 1 176 ? 6.720 -0.964 13.369 1.00 94.38 176 PRO A N 1
ATOM 1316 C CA . PRO A 1 176 ? 6.791 0.371 12.773 1.00 94.38 176 PRO A CA 1
ATOM 1317 C C . PRO A 1 176 ? 6.131 0.527 11.385 1.00 94.38 176 PRO A C 1
ATOM 1319 O O . PRO A 1 176 ? 6.231 1.600 10.802 1.00 94.38 176 PRO A O 1
ATOM 1322 N N . PHE A 1 177 ? 5.423 -0.491 10.881 1.00 95.62 177 PHE A N 1
ATOM 1323 C CA . PHE A 1 177 ? 4.748 -0.571 9.570 1.00 95.62 177 PHE A CA 1
ATOM 1324 C C . PHE A 1 177 ? 5.661 -0.583 8.347 1.00 95.62 177 PHE A C 1
ATOM 1326 O O . PHE A 1 177 ? 5.345 -1.280 7.383 1.00 95.62 177 PHE A O 1
ATOM 1333 N N . GLY A 1 178 ? 6.788 0.131 8.389 1.00 95.25 178 GLY A N 1
ATOM 1334 C CA . GLY A 1 178 ? 7.662 0.269 7.235 1.00 95.25 178 GLY A CA 1
ATOM 1335 C C . GLY A 1 178 ? 6.959 0.973 6.080 1.00 95.25 178 GLY A C 1
ATOM 1336 O O . GLY A 1 178 ? 6.007 1.743 6.263 1.00 95.25 178 GLY A O 1
ATOM 1337 N N . ILE A 1 179 ? 7.412 0.663 4.870 1.00 95.75 179 ILE A N 1
ATOM 1338 C CA . ILE A 1 179 ? 6.855 1.255 3.658 1.00 95.75 179 ILE A CA 1
ATOM 1339 C C . ILE A 1 179 ? 5.397 0.823 3.502 1.00 95.75 179 ILE A C 1
ATOM 1341 O O . ILE A 1 179 ? 5.064 -0.363 3.546 1.00 95.75 179 ILE A O 1
ATOM 1345 N N . SER A 1 180 ? 4.518 1.802 3.322 1.00 95.56 180 SER A N 1
ATOM 1346 C CA . SER A 1 180 ? 3.071 1.629 3.245 1.00 95.56 180 SER A CA 1
ATOM 1347 C C . SER A 1 180 ? 2.509 2.374 2.038 1.00 95.56 180 SER A C 1
ATOM 1349 O O . SER A 1 180 ? 2.932 3.493 1.756 1.00 95.56 180 SER A O 1
ATOM 1351 N N . TRP A 1 181 ? 1.565 1.765 1.321 1.00 92.25 181 TRP A N 1
ATOM 1352 C CA . TRP A 1 181 ? 0.969 2.305 0.095 1.00 92.25 181 TRP A CA 1
ATOM 1353 C C . TRP A 1 181 ? -0.562 2.273 0.161 1.00 92.25 181 TRP A C 1
ATOM 1355 O O . TRP A 1 181 ? -1.159 1.233 0.451 1.00 92.25 181 TRP A O 1
ATOM 1365 N N . TYR A 1 182 ? -1.193 3.424 -0.087 1.00 92.62 182 TYR A N 1
ATOM 1366 C CA . TYR A 1 182 ? -2.646 3.598 -0.030 1.00 92.62 182 TYR A CA 1
ATOM 1367 C C . TYR A 1 182 ? -3.373 2.768 -1.101 1.00 92.62 182 TYR A C 1
ATOM 1369 O O . TYR A 1 182 ? -3.020 2.831 -2.275 1.00 92.62 182 TYR A O 1
ATOM 1377 N N . GLN A 1 183 ? -4.407 2.024 -0.695 1.00 91.94 183 GLN A N 1
ATOM 1378 C CA . GLN A 1 183 ? -5.224 1.161 -1.564 1.00 91.94 183 GLN A CA 1
ATOM 1379 C C . GLN A 1 183 ? -6.681 1.598 -1.688 1.00 91.94 183 GLN A C 1
ATOM 1381 O O . GLN A 1 183 ? -7.419 1.019 -2.481 1.00 91.94 183 GLN A O 1
ATOM 1386 N N . GLY A 1 184 ? -7.120 2.584 -0.904 1.00 89.38 184 GLY A N 1
ATOM 1387 C CA . GLY A 1 184 ? -8.490 3.082 -0.955 1.00 89.38 184 GLY A CA 1
ATOM 1388 C C . GLY A 1 184 ? -9.121 3.252 0.413 1.00 89.38 184 GLY A C 1
ATOM 1389 O O . GLY A 1 184 ? -8.449 3.302 1.445 1.00 89.38 184 GLY A O 1
ATOM 1390 N N . ALA A 1 185 ? -10.444 3.353 0.409 1.00 91.38 185 ALA A N 1
ATOM 1391 C CA . ALA A 1 185 ? -11.232 3.547 1.608 1.00 91.38 185 ALA A CA 1
ATOM 1392 C C . ALA A 1 185 ? -12.471 2.653 1.608 1.00 91.38 185 ALA A C 1
ATOM 1394 O O . ALA A 1 185 ? -12.986 2.288 0.553 1.00 91.38 185 ALA A O 1
ATOM 1395 N N . ILE A 1 186 ? -12.935 2.334 2.809 1.00 93.94 186 ILE A N 1
ATOM 1396 C CA . ILE A 1 186 ? -14.131 1.544 3.081 1.00 93.94 186 ILE A CA 1
ATOM 1397 C C . ILE A 1 186 ? -15.067 2.415 3.903 1.00 93.94 186 ILE A C 1
ATOM 1399 O O . ILE A 1 186 ? -14.629 3.047 4.863 1.00 93.94 186 ILE A O 1
ATOM 1403 N N . GLU A 1 187 ? -16.343 2.420 3.545 1.00 95.75 187 GLU A N 1
ATOM 1404 C CA . GLU A 1 187 ? -17.402 3.013 4.357 1.00 95.75 187 GLU A CA 1
ATOM 1405 C C . GLU A 1 187 ? -18.225 1.884 4.971 1.00 95.75 187 GLU A C 1
ATOM 1407 O O . GLU A 1 187 ? -18.673 0.973 4.268 1.00 95.75 187 GLU A O 1
ATOM 1412 N N . THR A 1 188 ? -18.378 1.904 6.293 1.00 97.38 188 THR A N 1
ATOM 1413 C CA . THR A 1 188 ? -19.234 0.943 6.990 1.00 97.38 188 THR A CA 1
ATOM 1414 C C . THR A 1 188 ? -20.679 1.420 6.979 1.00 97.38 188 THR A C 1
ATOM 1416 O O . THR A 1 188 ? -20.968 2.610 7.072 1.00 97.38 188 THR A O 1
ATOM 1419 N N . ASN A 1 189 ? -21.614 0.485 6.889 1.00 97.12 189 ASN A N 1
ATOM 1420 C CA . ASN A 1 189 ? -23.038 0.755 6.998 1.00 97.12 189 ASN A CA 1
ATOM 1421 C C . ASN A 1 189 ? -23.466 0.902 8.475 1.00 97.12 189 ASN A C 1
ATOM 1423 O O . ASN A 1 189 ? -22.650 0.854 9.402 1.00 97.12 189 ASN A O 1
ATOM 1427 N N . ARG A 1 190 ? -24.779 1.019 8.707 1.00 97.75 190 ARG A N 1
ATOM 1428 C CA . ARG A 1 190 ? -25.373 1.132 10.052 1.00 97.75 190 ARG A CA 1
ATOM 1429 C C . ARG A 1 190 ? -25.132 -0.068 10.982 1.00 97.75 190 ARG A C 1
ATOM 1431 O O . ARG A 1 190 ? -25.393 0.050 12.173 1.00 97.75 190 ARG A O 1
ATOM 1438 N N . TYR A 1 191 ? -24.674 -1.200 10.455 1.00 97.25 191 TYR A N 1
ATOM 1439 C CA . TYR A 1 191 ? -24.340 -2.409 11.211 1.00 97.25 191 TYR A CA 1
ATOM 1440 C C . TYR A 1 191 ? -22.831 -2.558 11.460 1.00 97.25 191 TYR A C 1
ATOM 1442 O O . TYR A 1 191 ? -22.423 -3.488 12.146 1.00 97.25 191 TYR A O 1
ATOM 1450 N N . GLY A 1 192 ? -22.004 -1.640 10.945 1.00 97.75 192 GLY A N 1
ATOM 1451 C CA . GLY A 1 192 ? -20.547 -1.749 11.046 1.00 97.75 192 GLY A CA 1
ATOM 1452 C C . GLY A 1 192 ? -19.912 -2.620 9.962 1.00 97.75 192 GLY A C 1
ATOM 1453 O O . GLY A 1 192 ? -18.723 -2.925 10.056 1.00 97.75 192 GLY A O 1
ATOM 1454 N N . ASP A 1 193 ? -20.674 -2.993 8.932 1.00 98.25 193 ASP A N 1
ATOM 1455 C CA . ASP A 1 193 ? -20.197 -3.831 7.832 1.00 98.25 193 ASP A CA 1
ATOM 1456 C C . ASP A 1 193 ? -19.866 -2.978 6.610 1.00 98.25 193 ASP A C 1
ATOM 1458 O O . ASP A 1 193 ? -20.573 -2.019 6.298 1.00 98.25 193 ASP A O 1
ATOM 1462 N N . GLY A 1 194 ? -18.814 -3.333 5.884 1.00 95.56 194 GLY A N 1
ATOM 1463 C CA . GLY A 1 194 ? -18.369 -2.587 4.711 1.00 95.56 194 GLY A CA 1
ATOM 1464 C C . GLY A 1 194 ? -17.522 -3.443 3.784 1.00 95.56 194 GLY A C 1
ATOM 1465 O O . GLY A 1 194 ? -17.058 -4.522 4.152 1.00 95.56 194 GLY A O 1
ATOM 1466 N N . ASN A 1 195 ? -17.324 -2.972 2.559 1.00 95.00 195 ASN A N 1
ATOM 1467 C CA . ASN A 1 195 ? -16.421 -3.620 1.619 1.00 95.00 195 ASN A CA 1
ATOM 1468 C C . ASN A 1 195 ? -15.836 -2.626 0.613 1.00 95.00 195 ASN A C 1
ATOM 1470 O O . ASN A 1 195 ? -16.381 -1.543 0.405 1.00 95.00 195 ASN A O 1
ATOM 1474 N N . VAL A 1 196 ? -14.737 -3.026 -0.019 1.00 90.06 196 VAL A N 1
ATOM 1475 C CA . VAL A 1 196 ? -14.151 -2.348 -1.176 1.00 90.06 196 VAL A CA 1
ATOM 1476 C C . VAL A 1 196 ? -13.580 -3.382 -2.141 1.00 90.06 196 VAL A C 1
ATOM 1478 O O . VAL A 1 196 ? -13.073 -4.424 -1.720 1.00 90.06 196 VAL A O 1
ATOM 1481 N N . ILE A 1 197 ? -13.650 -3.079 -3.438 1.00 89.25 197 ILE A N 1
ATOM 1482 C CA . ILE A 1 197 ? -12.911 -3.803 -4.472 1.00 89.25 197 ILE A CA 1
ATOM 1483 C C . ILE A 1 197 ? -11.700 -2.963 -4.860 1.00 89.25 197 ILE A C 1
ATOM 1485 O O . ILE A 1 197 ? -11.845 -1.827 -5.310 1.00 89.25 197 ILE A O 1
ATOM 1489 N N . VAL A 1 198 ? -10.517 -3.548 -4.725 1.00 88.19 198 VAL A N 1
ATOM 1490 C CA . VAL A 1 198 ? -9.244 -2.963 -5.144 1.00 88.19 198 VAL A CA 1
ATOM 1491 C C . VAL A 1 198 ? -8.702 -3.780 -6.307 1.00 88.19 198 VAL A C 1
ATOM 1493 O O . VAL A 1 198 ? -8.846 -4.998 -6.340 1.00 88.19 198 VAL A O 1
ATOM 1496 N N . ARG A 1 199 ? -8.086 -3.112 -7.281 1.00 86.50 199 ARG A N 1
ATOM 1497 C CA . ARG A 1 199 ? -7.325 -3.769 -8.347 1.00 86.50 199 ARG A CA 1
ATOM 1498 C C . ARG A 1 199 ? -5.894 -3.265 -8.302 1.00 86.50 199 ARG A C 1
ATOM 1500 O O . ARG A 1 199 ? -5.696 -2.079 -8.066 1.00 86.50 199 ARG A O 1
ATOM 1507 N N . GLY A 1 200 ? -4.923 -4.140 -8.505 1.00 86.06 200 GLY A N 1
ATOM 1508 C CA . GLY A 1 200 ? -3.507 -3.788 -8.420 1.00 86.06 200 GLY A CA 1
ATOM 1509 C C . GLY A 1 200 ? -2.624 -5.025 -8.472 1.00 86.06 200 GLY A C 1
ATOM 1510 O O . GLY A 1 200 ? -3.125 -6.125 -8.648 1.00 86.06 200 GLY A O 1
ATOM 1511 N N . ILE A 1 201 ? -1.315 -4.853 -8.313 1.00 84.69 201 ILE A N 1
ATOM 1512 C CA . ILE A 1 201 ? -0.400 -5.980 -8.091 1.00 84.69 201 ILE A CA 1
ATOM 1513 C C . ILE A 1 201 ? -0.372 -6.255 -6.586 1.00 84.69 201 ILE A C 1
ATOM 1515 O O . ILE A 1 201 ? 0.092 -5.405 -5.817 1.00 84.69 201 ILE A O 1
ATOM 1519 N N . LEU A 1 202 ? -0.914 -7.397 -6.169 1.00 88.38 202 LEU A N 1
ATOM 1520 C CA . LEU A 1 202 ? -1.149 -7.797 -4.778 1.00 88.38 202 LEU A CA 1
ATOM 1521 C C . LEU A 1 202 ? -0.576 -9.201 -4.529 1.00 88.38 202 LEU A C 1
ATOM 1523 O O . LEU A 1 202 ? -1.230 -10.064 -3.947 1.00 88.38 202 LEU A O 1
ATOM 1527 N N . ASP A 1 203 ? 0.659 -9.409 -4.974 1.00 87.06 203 ASP A N 1
ATOM 1528 C CA . ASP A 1 203 ? 1.358 -10.690 -5.015 1.00 87.06 203 ASP A CA 1
ATOM 1529 C C . ASP A 1 203 ? 2.818 -10.532 -4.508 1.00 87.06 203 ASP A C 1
ATOM 1531 O O . ASP A 1 203 ? 3.203 -9.466 -4.007 1.00 87.06 203 ASP A O 1
ATOM 1535 N N . PRO A 1 204 ? 3.690 -11.554 -4.608 1.00 89.62 204 PRO A N 1
ATOM 1536 C CA . PRO A 1 204 ? 5.091 -11.422 -4.207 1.00 89.62 204 PRO A CA 1
ATOM 1537 C C . PRO A 1 204 ? 5.882 -10.321 -4.942 1.00 89.62 204 PRO A C 1
ATOM 1539 O O . PRO A 1 204 ? 6.910 -9.868 -4.438 1.00 89.62 204 PRO A O 1
ATOM 1542 N N . LYS A 1 205 ? 5.412 -9.854 -6.107 1.00 86.88 205 LYS A N 1
ATOM 1543 C CA . LYS A 1 205 ? 6.008 -8.759 -6.889 1.00 86.88 205 LYS A CA 1
ATOM 1544 C C . LYS A 1 205 ? 5.518 -7.384 -6.420 1.00 86.88 205 LYS A C 1
ATOM 1546 O O . LYS A 1 205 ? 5.884 -6.371 -7.021 1.00 86.88 205 LYS A O 1
ATOM 1551 N N . THR A 1 206 ? 4.713 -7.296 -5.362 1.00 88.12 206 THR A N 1
ATOM 1552 C CA . THR A 1 206 ? 4.344 -6.018 -4.747 1.00 88.12 206 THR A CA 1
ATOM 1553 C C . THR A 1 206 ? 5.536 -5.430 -3.993 1.00 88.12 206 THR A C 1
ATOM 1555 O O . THR A 1 206 ? 5.905 -5.888 -2.909 1.00 88.12 206 THR A O 1
ATOM 1558 N N . PHE A 1 207 ? 6.131 -4.378 -4.557 1.00 92.19 207 PHE A N 1
ATOM 1559 C CA . PHE A 1 207 ? 7.234 -3.641 -3.944 1.00 92.19 207 PHE A CA 1
ATOM 1560 C C . PHE A 1 207 ? 7.167 -2.138 -4.210 1.00 92.19 207 PHE A C 1
ATOM 1562 O O . PHE A 1 207 ? 6.637 -1.670 -5.227 1.00 92.19 207 PHE A O 1
ATOM 1569 N N . SER A 1 208 ? 7.819 -1.401 -3.315 1.00 92.75 208 SER A N 1
ATOM 1570 C CA . SER A 1 208 ? 8.192 -0.000 -3.495 1.00 92.75 208 SER A CA 1
ATOM 1571 C C . SER A 1 208 ? 9.711 0.119 -3.630 1.00 92.75 208 SER A C 1
ATOM 1573 O O . SER A 1 208 ? 10.456 -0.666 -3.045 1.00 92.75 208 SER A O 1
ATOM 1575 N N . VAL A 1 209 ? 10.185 1.110 -4.384 1.00 93.38 209 VAL A N 1
ATOM 1576 C CA . V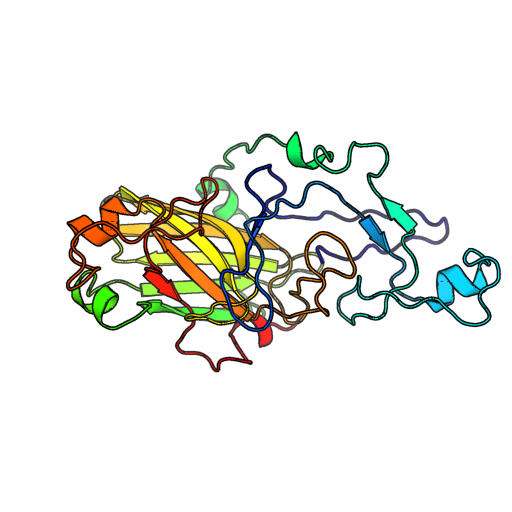AL A 1 209 ? 11.616 1.417 -4.531 1.00 93.38 209 VAL A CA 1
ATOM 1577 C C . VAL A 1 209 ? 11.811 2.922 -4.660 1.00 93.38 209 VAL A C 1
ATOM 1579 O O . VAL A 1 209 ? 10.966 3.603 -5.240 1.00 93.38 209 VAL A O 1
ATOM 1582 N N . SER A 1 210 ? 12.935 3.427 -4.156 1.00 93.12 210 SER A N 1
ATOM 1583 C CA . SER A 1 210 ? 13.385 4.791 -4.414 1.00 93.12 210 SER A CA 1
ATOM 1584 C C . SER A 1 210 ? 14.893 4.781 -4.678 1.00 93.12 210 SER A C 1
ATOM 1586 O O . SER A 1 210 ? 15.676 4.756 -3.727 1.00 93.12 210 SER A O 1
ATOM 1588 N N . PRO A 1 211 ? 15.333 4.746 -5.952 1.00 89.44 211 PRO A N 1
ATOM 1589 C CA . PRO A 1 211 ? 16.759 4.735 -6.290 1.00 89.44 211 PRO A CA 1
ATOM 1590 C C . PRO A 1 211 ? 17.431 6.108 -6.096 1.00 89.44 211 PRO A C 1
ATOM 1592 O O . PRO A 1 211 ? 18.653 6.205 -6.154 1.00 89.44 211 PRO A O 1
ATOM 1595 N N . GLY A 1 212 ? 16.644 7.163 -5.865 1.00 83.19 212 GLY A N 1
ATOM 1596 C CA . GLY A 1 212 ? 17.083 8.533 -5.612 1.00 83.19 212 GLY A CA 1
ATOM 1597 C C . GLY A 1 212 ? 15.882 9.443 -5.326 1.00 83.19 212 GLY A C 1
ATOM 1598 O O . GLY A 1 212 ? 14.742 9.045 -5.545 1.00 83.19 212 GLY A O 1
ATOM 1599 N N . GLY A 1 213 ? 16.123 10.658 -4.826 1.00 78.88 213 GLY A N 1
ATOM 1600 C CA . GLY A 1 213 ? 15.074 11.608 -4.430 1.00 78.88 213 GLY A CA 1
ATOM 1601 C C . GLY A 1 213 ? 15.289 12.137 -3.012 1.00 78.88 213 GLY A C 1
ATOM 1602 O O . GLY A 1 213 ? 16.426 12.283 -2.572 1.00 78.88 213 GLY A O 1
ATOM 1603 N N . THR A 1 214 ? 14.203 12.416 -2.286 1.00 80.56 214 THR A N 1
ATOM 1604 C CA . THR A 1 214 ? 14.262 12.875 -0.882 1.00 80.56 214 THR A CA 1
ATOM 1605 C C . THR A 1 214 ? 14.659 11.765 0.091 1.00 80.56 214 THR A C 1
ATOM 1607 O O . THR A 1 214 ? 15.158 12.037 1.180 1.00 80.56 214 THR A O 1
ATOM 1610 N N . THR A 1 215 ? 14.430 10.502 -0.268 1.00 90.38 215 THR A N 1
ATOM 1611 C CA . THR A 1 215 ? 14.804 9.327 0.527 1.00 90.38 215 THR A CA 1
ATOM 1612 C C . THR A 1 215 ? 15.124 8.172 -0.409 1.00 90.38 215 THR A C 1
ATOM 1614 O O . THR A 1 215 ? 14.349 7.897 -1.321 1.00 90.38 215 THR A O 1
ATOM 1617 N N . THR A 1 216 ? 16.242 7.488 -0.175 1.00 92.31 216 THR A N 1
ATOM 1618 C CA . THR A 1 216 ? 16.708 6.366 -1.002 1.00 92.31 216 THR A CA 1
ATOM 1619 C C . THR A 1 216 ? 16.523 5.053 -0.253 1.00 92.31 216 THR A C 1
ATOM 1621 O O . THR A 1 216 ? 16.903 4.948 0.911 1.00 92.31 216 THR A O 1
ATOM 1624 N N . PHE A 1 217 ? 15.965 4.045 -0.921 1.00 92.75 217 PHE A N 1
ATOM 1625 C CA . PHE A 1 217 ? 15.852 2.691 -0.387 1.00 92.75 217 PHE A CA 1
ATOM 1626 C C . PHE A 1 217 ? 15.818 1.649 -1.505 1.00 92.75 217 PHE A C 1
ATOM 1628 O O . PHE A 1 217 ? 15.248 1.867 -2.581 1.00 92.75 217 PHE A O 1
ATOM 1635 N N . ALA A 1 218 ? 16.433 0.499 -1.222 1.00 93.31 218 ALA A N 1
ATOM 1636 C CA . ALA A 1 218 ? 16.397 -0.666 -2.094 1.00 93.31 218 ALA A CA 1
ATOM 1637 C C . ALA A 1 218 ? 14.958 -1.189 -2.242 1.00 93.31 218 ALA A C 1
ATOM 1639 O O . ALA A 1 218 ? 14.119 -0.927 -1.373 1.00 93.31 218 ALA A O 1
ATOM 1640 N N . PRO A 1 219 ? 14.653 -1.942 -3.312 1.00 93.50 219 PRO A N 1
ATOM 1641 C CA . PRO A 1 219 ? 13.331 -2.516 -3.476 1.00 93.50 219 PRO A CA 1
ATOM 1642 C C . PRO A 1 219 ? 12.895 -3.278 -2.236 1.00 93.50 219 PRO A C 1
ATOM 1644 O O . PRO A 1 219 ? 13.615 -4.131 -1.724 1.00 93.50 219 PRO A O 1
ATOM 1647 N N . THR A 1 220 ? 11.726 -2.911 -1.735 1.00 93.19 220 THR A N 1
ATOM 1648 C CA . THR A 1 220 ? 11.194 -3.443 -0.491 1.00 93.19 220 THR A CA 1
ATOM 1649 C C . THR A 1 220 ? 9.797 -3.962 -0.751 1.00 93.19 220 THR A C 1
ATOM 1651 O O . THR A 1 220 ? 8.909 -3.202 -1.152 1.00 93.19 220 THR A O 1
ATOM 1654 N N . ASN A 1 221 ? 9.610 -5.261 -0.535 1.00 93.06 221 ASN A N 1
ATOM 1655 C CA . ASN A 1 221 ? 8.308 -5.887 -0.672 1.00 93.06 221 ASN A CA 1
ATOM 1656 C C . ASN A 1 221 ? 7.370 -5.487 0.467 1.00 93.06 221 ASN A C 1
ATOM 1658 O O . ASN A 1 221 ? 7.795 -5.179 1.584 1.00 93.06 221 ASN A O 1
ATOM 1662 N N . GLN A 1 222 ? 6.074 -5.515 0.176 1.00 94.00 222 GLN A N 1
ATOM 1663 C CA . GLN A 1 222 ? 5.025 -5.192 1.132 1.00 94.00 222 GLN A CA 1
ATOM 1664 C C . GLN A 1 222 ? 3.980 -6.305 1.100 1.00 94.00 222 GLN A C 1
ATOM 1666 O O . GLN A 1 222 ? 3.260 -6.450 0.117 1.00 94.00 222 GLN A O 1
ATOM 1671 N N . TYR A 1 223 ? 3.928 -7.115 2.160 1.00 96.00 223 TYR A N 1
ATOM 1672 C CA . TYR A 1 223 ? 3.134 -8.351 2.170 1.00 96.00 223 TYR A CA 1
ATOM 1673 C C . TYR A 1 223 ? 1.904 -8.320 3.070 1.00 96.00 223 TYR A C 1
ATOM 1675 O O . TYR A 1 223 ? 1.153 -9.297 3.117 1.00 96.00 223 TYR A O 1
ATOM 1683 N N . HIS A 1 224 ? 1.708 -7.231 3.804 1.00 97.94 224 HIS A N 1
ATOM 1684 C CA . HIS A 1 224 ? 0.660 -7.111 4.802 1.00 97.94 224 HIS A CA 1
ATOM 1685 C C . HIS A 1 224 ? -0.400 -6.107 4.373 1.00 97.94 224 HIS A C 1
ATOM 1687 O O . HIS A 1 224 ? -0.146 -5.193 3.597 1.00 97.94 224 HIS A O 1
ATOM 1693 N N . LEU A 1 225 ? -1.602 -6.283 4.910 1.00 98.19 225 LEU A N 1
ATOM 1694 C CA . LEU A 1 225 ? -2.679 -5.302 4.838 1.00 98.19 225 LEU A CA 1
ATOM 1695 C C . LEU A 1 225 ? -2.919 -4.686 6.216 1.00 98.19 225 LEU A C 1
ATOM 1697 O O . LEU A 1 225 ? -2.816 -5.382 7.238 1.00 98.19 225 LEU A O 1
ATOM 1701 N N . GLY A 1 226 ? -3.300 -3.410 6.222 1.00 98.25 226 GLY A N 1
ATOM 1702 C CA . GLY A 1 226 ? -3.779 -2.696 7.400 1.00 98.25 226 GLY A CA 1
ATOM 1703 C C . GLY A 1 226 ? -4.910 -1.724 7.062 1.00 98.25 226 GLY A C 1
ATOM 1704 O O . GLY A 1 226 ? -4.942 -1.137 5.981 1.00 98.25 226 GLY A O 1
ATOM 1705 N N . LEU A 1 227 ? -5.840 -1.561 8.001 1.00 98.69 227 LEU A N 1
ATOM 1706 C CA . LEU A 1 227 ? -7.021 -0.717 7.875 1.00 98.69 227 LEU A CA 1
ATOM 1707 C C . LEU A 1 227 ? -7.094 0.274 9.040 1.00 98.69 227 LEU A C 1
ATOM 1709 O O . LEU A 1 227 ? -7.260 -0.135 10.189 1.00 98.69 227 LEU A O 1
ATOM 1713 N N . TRP A 1 228 ? -7.007 1.570 8.755 1.00 98.62 228 TRP A N 1
ATOM 1714 C CA . TRP A 1 228 ? -7.026 2.641 9.754 1.00 98.62 228 TRP A CA 1
ATOM 1715 C C . TRP A 1 228 ? -8.389 3.316 9.836 1.00 98.62 228 TRP A C 1
ATOM 1717 O O . TRP A 1 228 ? -9.118 3.388 8.848 1.00 98.62 228 TRP A O 1
ATOM 1727 N N . PHE A 1 229 ? -8.725 3.852 11.012 1.00 98.50 229 PHE A N 1
ATOM 1728 C CA . PHE A 1 229 ? -9.835 4.799 11.125 1.00 98.50 229 PHE A CA 1
ATOM 1729 C C . PHE A 1 229 ? -9.507 6.053 10.311 1.00 98.50 229 PHE A C 1
ATOM 1731 O O . PHE A 1 229 ? -8.450 6.653 10.495 1.00 98.50 229 PHE A O 1
ATOM 1738 N N . SER A 1 230 ? -10.410 6.489 9.437 1.00 97.38 230 SER A N 1
ATOM 1739 C CA . SER A 1 230 ? -10.187 7.693 8.631 1.00 97.38 230 SER A CA 1
ATOM 1740 C C . SER A 1 230 ? -10.351 8.988 9.432 1.00 97.38 230 SER A C 1
ATOM 1742 O O . SER A 1 230 ? -9.890 10.019 8.955 1.00 97.38 230 SER A O 1
ATOM 1744 N N . ASP A 1 231 ? -10.997 8.942 10.600 1.00 98.00 231 ASP A N 1
ATOM 1745 C CA . ASP A 1 231 ? -11.155 10.062 11.534 1.00 98.00 231 ASP A CA 1
ATOM 1746 C C . ASP A 1 231 ? -10.600 9.656 12.915 1.00 98.00 231 ASP A C 1
ATOM 1748 O O . ASP A 1 231 ? -11.113 8.695 13.500 1.00 98.00 231 ASP A O 1
ATOM 1752 N N . PRO A 1 232 ? -9.586 10.355 13.461 1.00 98.38 232 PRO A N 1
ATOM 1753 C CA . PRO A 1 232 ? -9.020 10.059 14.776 1.00 98.38 232 PRO A CA 1
ATOM 1754 C C . PRO A 1 232 ? -10.013 10.241 15.928 1.00 98.38 232 PRO A C 1
ATOM 1756 O O . PRO A 1 232 ? -9.887 9.579 16.956 1.00 98.38 232 PRO A O 1
ATOM 1759 N N . GLN A 1 233 ? -11.051 11.066 15.772 1.00 98.25 233 GLN A N 1
ATOM 1760 C CA . GLN A 1 233 ? -12.069 11.238 16.812 1.00 98.25 233 GLN A CA 1
ATOM 1761 C C . GLN A 1 233 ? -12.880 9.963 17.050 1.00 98.25 233 GLN A C 1
ATOM 1763 O O . GLN A 1 233 ? -13.366 9.743 18.160 1.00 98.25 233 GLN A O 1
ATOM 1768 N N . THR A 1 234 ? -13.035 9.119 16.029 1.00 98.06 234 THR A N 1
ATOM 1769 C CA . THR A 1 234 ? -13.827 7.888 16.115 1.00 98.06 234 THR A CA 1
ATOM 1770 C C . THR A 1 234 ? -13.258 6.897 17.140 1.00 98.06 234 THR A C 1
ATOM 1772 O O . THR A 1 234 ? -13.953 6.605 18.116 1.00 98.06 234 THR A O 1
ATOM 1775 N N . PRO A 1 235 ? -12.017 6.385 17.003 1.00 98.12 235 PRO A N 1
ATOM 1776 C CA . PRO A 1 235 ? -11.454 5.448 17.976 1.00 98.12 235 PRO A CA 1
ATOM 1777 C C . PRO A 1 235 ? -11.306 6.065 19.371 1.00 98.12 235 PRO A C 1
ATOM 1779 O O . PRO A 1 235 ? -11.486 5.360 20.366 1.00 98.12 235 PRO A O 1
ATOM 1782 N N . PHE A 1 236 ? -11.041 7.371 19.457 1.00 98.19 236 PHE A N 1
ATOM 1783 C CA . PHE A 1 236 ? -10.960 8.083 20.728 1.00 98.19 236 PHE A CA 1
ATOM 1784 C C . PHE A 1 236 ? -12.299 8.074 21.483 1.00 98.19 236 PHE A C 1
ATOM 1786 O O . PHE A 1 236 ? -12.360 7.620 22.625 1.00 98.19 236 PHE A O 1
ATOM 1793 N N . LYS A 1 237 ? -13.397 8.487 20.831 1.00 96.94 237 LYS A N 1
ATOM 1794 C CA . LYS A 1 237 ? -14.748 8.499 21.428 1.00 96.94 237 LYS A CA 1
ATOM 1795 C C . LYS A 1 237 ? -15.258 7.100 21.778 1.00 96.94 237 LYS A C 1
ATOM 1797 O O . LYS A 1 237 ? -16.021 6.952 22.726 1.00 96.94 237 LYS A O 1
ATOM 1802 N N . LEU A 1 238 ? -14.826 6.081 21.035 1.00 96.25 238 LEU A N 1
ATOM 1803 C CA . LEU A 1 238 ? -15.146 4.676 21.307 1.00 96.25 238 LEU A CA 1
ATOM 1804 C C . LEU A 1 238 ? -14.311 4.069 22.446 1.00 96.25 238 LEU A C 1
ATOM 1806 O O . LEU A 1 238 ? -14.530 2.917 22.816 1.00 96.25 238 LEU A O 1
ATOM 1810 N N . GLY A 1 239 ? -13.335 4.801 22.992 1.00 96.12 239 GLY A N 1
ATOM 1811 C CA . GLY A 1 239 ? -12.459 4.293 24.047 1.00 96.12 239 GLY A CA 1
ATOM 1812 C C . GLY A 1 239 ? -11.470 3.226 23.567 1.00 96.12 239 GLY A C 1
ATOM 1813 O O . GLY A 1 239 ? -10.952 2.455 24.375 1.00 96.12 239 GLY A O 1
ATOM 1814 N N . CYS A 1 240 ? -11.182 3.171 22.263 1.00 97.19 240 CYS A N 1
ATOM 1815 C CA . CYS A 1 240 ? -10.173 2.274 21.695 1.00 97.19 240 CYS A CA 1
ATOM 1816 C C . CYS A 1 240 ? -8.738 2.681 22.069 1.00 97.19 240 CYS A C 1
ATOM 1818 O O . CYS A 1 240 ? -7.807 1.887 21.948 1.00 97.19 240 CYS A O 1
ATOM 1820 N N . GLU A 1 241 ? -8.553 3.915 22.535 1.00 96.44 241 GLU A N 1
ATOM 1821 C CA . GLU A 1 241 ? -7.265 4.517 22.875 1.00 96.44 241 GLU A CA 1
ATOM 1822 C C . GLU A 1 241 ? -7.096 4.586 24.397 1.00 96.44 241 GLU A C 1
ATOM 1824 O O . GLU A 1 241 ? -7.154 5.647 25.016 1.00 96.44 241 GLU A O 1
ATOM 1829 N N . SER A 1 242 ? -6.929 3.420 25.027 1.00 89.81 242 SER A N 1
ATOM 1830 C CA . SER A 1 242 ? -6.856 3.309 26.488 1.00 89.81 242 SER A CA 1
ATOM 1831 C C . SER A 1 242 ? -5.765 4.210 27.081 1.00 89.81 242 SER A C 1
ATOM 1833 O O . SER A 1 242 ? -4.582 4.031 26.800 1.00 89.81 242 SER A O 1
ATOM 1835 N N . GLY A 1 243 ? -6.168 5.144 27.946 1.00 90.25 243 GLY A N 1
ATOM 1836 C CA . GLY A 1 243 ? -5.267 6.076 28.631 1.00 90.25 243 GLY A CA 1
ATOM 1837 C C . GLY A 1 243 ? -4.871 7.313 27.817 1.00 90.25 243 GLY A C 1
ATOM 1838 O O . GLY A 1 243 ? -4.172 8.179 28.345 1.00 90.25 243 GLY A O 1
ATOM 1839 N N . ALA A 1 244 ? -5.320 7.437 26.565 1.00 94.88 244 ALA A N 1
ATOM 1840 C CA . ALA A 1 244 ? -5.102 8.644 25.781 1.00 94.88 244 ALA A CA 1
ATOM 1841 C C . ALA A 1 244 ? -5.966 9.800 26.312 1.00 94.88 244 ALA A C 1
ATOM 1843 O O . ALA A 1 244 ? -7.137 9.624 26.645 1.00 94.88 244 ALA A O 1
ATOM 1844 N N . LYS A 1 245 ? -5.382 11.002 26.385 1.00 96.69 245 LYS A N 1
ATOM 1845 C CA . LYS A 1 245 ? -6.086 12.240 26.778 1.00 96.69 245 LYS A CA 1
ATOM 1846 C C . LYS A 1 245 ? -6.628 13.028 25.582 1.00 96.69 245 LYS A C 1
ATOM 1848 O O . LYS A 1 245 ? -7.424 13.942 25.761 1.00 96.69 245 LYS A O 1
ATOM 1853 N N . ALA A 1 246 ? -6.168 12.689 24.384 1.00 97.62 246 ALA A N 1
ATOM 1854 C CA . ALA A 1 246 ? -6.574 13.268 23.115 1.00 97.62 246 ALA A CA 1
ATOM 1855 C C . ALA A 1 246 ? -6.451 12.192 22.020 1.00 97.62 246 ALA A C 1
ATOM 1857 O O . ALA A 1 246 ? -5.669 11.254 22.211 1.00 97.62 246 ALA A O 1
ATOM 1858 N N . PRO A 1 247 ? -7.173 12.335 20.895 1.00 98.00 247 PRO A N 1
ATOM 1859 C CA . PRO A 1 247 ? -7.103 11.397 19.783 1.00 98.00 247 PRO A CA 1
ATOM 1860 C C . PRO A 1 247 ? -5.686 11.188 19.256 1.00 98.00 247 PRO A C 1
ATOM 1862 O O . PRO A 1 247 ? -4.955 12.152 19.005 1.00 98.00 247 PRO A O 1
ATOM 1865 N N . ILE A 1 248 ? -5.311 9.932 19.030 1.00 97.81 248 ILE A N 1
ATOM 1866 C CA . ILE A 1 248 ? -4.047 9.586 18.383 1.00 97.81 248 ILE A CA 1
ATOM 1867 C C . ILE A 1 248 ? -4.185 9.786 16.872 1.00 97.81 248 ILE A C 1
ATOM 1869 O O . ILE A 1 248 ? -4.984 9.127 16.208 1.00 97.81 248 ILE A O 1
ATOM 1873 N N . VAL A 1 249 ? -3.345 10.663 16.319 1.00 97.50 249 VAL A N 1
ATOM 1874 C CA . VAL A 1 249 ? -3.318 10.982 14.886 1.00 97.50 249 VAL A CA 1
ATOM 1875 C C . VAL A 1 249 ? -2.186 10.230 14.184 1.00 97.50 249 VAL A C 1
ATOM 1877 O O . VAL A 1 249 ? -1.063 10.153 14.684 1.00 97.50 249 VAL A O 1
ATOM 1880 N N . THR A 1 250 ? -2.472 9.681 13.005 1.00 97.19 250 THR A N 1
ATOM 1881 C CA . THR A 1 250 ? -1.528 8.957 12.146 1.00 97.19 250 THR A CA 1
ATOM 1882 C C . THR A 1 250 ? -1.637 9.430 10.685 1.00 97.19 250 THR A C 1
ATOM 1884 O O . THR A 1 250 ? -2.658 10.002 10.300 1.00 97.19 250 THR A O 1
ATOM 1887 N N . PRO A 1 251 ? -0.626 9.195 9.824 1.00 96.06 251 PRO A N 1
ATOM 1888 C CA . PRO A 1 251 ? -0.637 9.709 8.449 1.00 96.06 251 PRO A CA 1
ATOM 1889 C C . PRO A 1 251 ? -1.467 8.863 7.461 1.00 96.06 251 PRO A C 1
ATOM 1891 O O . PRO A 1 251 ? -1.444 9.123 6.259 1.00 96.06 251 PRO A O 1
ATOM 1894 N N . PHE A 1 252 ? -2.179 7.835 7.931 1.00 96.31 252 PHE A N 1
ATOM 1895 C CA . PHE A 1 252 ? -2.786 6.790 7.099 1.00 96.31 252 PHE A CA 1
ATOM 1896 C C . PHE A 1 252 ? -4.161 7.171 6.519 1.00 96.31 252 PHE A C 1
ATOM 1898 O O . PHE A 1 252 ? -5.115 6.405 6.590 1.00 96.31 252 PHE A O 1
ATOM 1905 N N . ASN A 1 253 ? -4.293 8.352 5.918 1.00 90.38 253 ASN A N 1
ATOM 1906 C CA . ASN A 1 253 ? -5.393 8.702 5.010 1.00 90.38 253 ASN A CA 1
ATOM 1907 C C . ASN A 1 253 ? -4.936 9.800 4.031 1.00 90.38 253 ASN A C 1
ATOM 1909 O O . ASN A 1 253 ? -3.855 10.363 4.186 1.00 90.38 253 ASN A O 1
ATOM 1913 N N . GLY A 1 254 ? -5.762 10.129 3.033 1.00 85.12 254 GLY A N 1
ATOM 1914 C CA . GLY A 1 254 ? -5.431 11.155 2.030 1.00 85.12 254 GLY A CA 1
ATOM 1915 C C . GLY A 1 254 ? -5.296 12.590 2.566 1.00 85.12 254 GLY A C 1
ATOM 1916 O O . GLY A 1 254 ? -4.875 13.459 1.818 1.00 85.12 254 GLY A O 1
ATOM 1917 N N . ALA A 1 255 ? -5.654 12.844 3.830 1.00 88.38 255 ALA A N 1
ATOM 1918 C CA . ALA A 1 255 ? -5.447 14.124 4.518 1.00 88.38 255 ALA A CA 1
ATOM 1919 C C . ALA A 1 255 ? -4.306 14.061 5.555 1.00 88.38 255 ALA A C 1
ATOM 1921 O O . ALA A 1 255 ? -4.074 15.024 6.279 1.00 88.38 255 ALA A O 1
ATOM 1922 N N . HIS A 1 256 ? -3.633 12.912 5.665 1.00 90.88 256 HIS A N 1
ATOM 1923 C CA . HIS A 1 256 ? -2.610 12.597 6.664 1.00 90.88 256 HIS A CA 1
ATOM 1924 C C . HIS A 1 256 ? -3.044 12.846 8.120 1.00 90.88 256 HIS A C 1
ATOM 1926 O O . HIS A 1 256 ? -2.233 13.176 8.983 1.00 90.88 256 HIS A O 1
ATOM 1932 N N . HIS A 1 257 ? -4.338 12.667 8.382 1.00 95.31 257 HIS A N 1
ATOM 1933 C CA . HIS A 1 257 ? -5.000 12.921 9.656 1.00 95.31 257 HIS A CA 1
ATOM 1934 C C . HIS A 1 257 ? -5.956 11.769 9.996 1.00 95.31 257 HIS A C 1
ATOM 1936 O O . HIS A 1 257 ? -7.166 11.951 10.101 1.00 95.31 257 HIS A O 1
ATOM 1942 N N . ALA A 1 258 ? -5.426 10.550 10.042 1.00 97.56 258 ALA A N 1
ATOM 1943 C CA . ALA A 1 258 ? -6.162 9.330 10.364 1.00 97.56 258 ALA A CA 1
ATOM 1944 C C . ALA A 1 258 ? -6.082 9.012 11.863 1.00 97.56 258 ALA A C 1
ATOM 1946 O O . ALA A 1 258 ? -5.209 9.516 12.565 1.00 97.56 258 ALA A O 1
ATOM 1947 N N . GLY A 1 259 ? -6.966 8.143 12.347 1.00 98.19 259 GLY A N 1
ATOM 1948 C CA . GLY A 1 259 ? -6.880 7.548 13.681 1.00 98.19 259 GLY A CA 1
ATOM 1949 C C . GLY A 1 259 ? -5.888 6.391 13.755 1.00 98.19 259 GLY A C 1
ATOM 1950 O O . GLY A 1 259 ? -5.018 6.232 12.899 1.00 98.19 259 GLY A O 1
ATOM 1951 N N . ILE A 1 260 ? -6.021 5.555 14.785 1.00 98.06 260 ILE A N 1
ATOM 1952 C CA . ILE A 1 260 ? -5.204 4.345 14.959 1.00 98.06 260 ILE A CA 1
ATOM 1953 C C . ILE A 1 260 ? -5.554 3.228 13.957 1.00 98.06 260 ILE A C 1
ATOM 1955 O O . ILE A 1 260 ? -6.562 3.272 13.252 1.00 98.06 260 ILE A O 1
ATOM 1959 N N . LEU A 1 261 ? -4.700 2.203 13.900 1.00 98.56 261 LEU A N 1
ATOM 1960 C CA . LEU A 1 261 ? -4.934 0.981 13.129 1.00 98.56 261 LEU A CA 1
ATOM 1961 C C . LEU A 1 261 ? -6.079 0.174 13.760 1.00 98.56 261 LEU A C 1
ATOM 1963 O O . LEU A 1 261 ? -6.029 -0.127 14.952 1.00 98.56 261 LEU A O 1
ATOM 1967 N N . ALA A 1 262 ? -7.089 -0.181 12.966 1.00 98.44 262 ALA A N 1
ATOM 1968 C CA . ALA A 1 262 ? -8.253 -0.950 13.397 1.00 98.44 262 ALA A CA 1
ATOM 1969 C C . ALA A 1 262 ? -8.062 -2.451 13.143 1.00 98.44 262 ALA A C 1
ATOM 1971 O O . ALA A 1 262 ? -8.124 -3.253 14.074 1.00 98.44 262 ALA A O 1
ATOM 1972 N N . LEU A 1 263 ? -7.787 -2.833 11.895 1.00 98.75 263 LEU A N 1
ATOM 1973 C CA . LEU A 1 263 ? -7.587 -4.227 11.494 1.00 98.75 263 LEU A CA 1
ATOM 1974 C C . LEU A 1 263 ? -6.251 -4.397 10.770 1.00 98.75 263 LEU A C 1
ATOM 1976 O O . LEU A 1 263 ? -5.818 -3.490 10.064 1.00 98.75 263 LEU A O 1
ATOM 1980 N N . ASN A 1 264 ? -5.612 -5.556 10.904 1.00 98.56 264 ASN A N 1
ATOM 1981 C CA . ASN A 1 264 ? -4.402 -5.896 10.163 1.00 98.56 264 ASN A CA 1
ATOM 1982 C C . ASN A 1 264 ? -4.250 -7.399 9.916 1.00 98.56 264 ASN A C 1
ATOM 1984 O O . ASN A 1 264 ? -5.040 -8.226 10.356 1.00 98.56 264 ASN A O 1
ATOM 1988 N N . THR A 1 265 ? -3.184 -7.747 9.212 1.00 98.50 265 THR A N 1
ATOM 1989 C CA . THR A 1 265 ? -2.765 -9.133 8.950 1.00 98.50 265 THR A CA 1
ATOM 1990 C C . THR A 1 265 ? -1.680 -9.585 9.937 1.00 98.50 265 THR A C 1
ATOM 1992 O O . THR A 1 265 ? -0.750 -10.303 9.578 1.00 98.50 265 THR A O 1
ATOM 1995 N N . GLY A 1 266 ? -1.757 -9.124 11.194 1.00 97.38 266 GLY A N 1
ATOM 1996 C CA . GLY A 1 266 ? -0.771 -9.410 12.247 1.00 97.38 266 GLY A CA 1
ATOM 1997 C C . GLY A 1 266 ? -0.766 -10.857 12.742 1.00 97.38 266 GLY A C 1
ATOM 1998 O O . GLY A 1 266 ? 0.109 -11.240 13.509 1.00 97.38 266 GLY A O 1
ATOM 1999 N N . ASN A 1 267 ? -1.723 -11.661 12.286 1.00 96.75 267 ASN A N 1
ATOM 2000 C CA . ASN A 1 267 ? -1.779 -13.108 12.458 1.00 96.75 267 ASN A CA 1
ATOM 2001 C C . ASN A 1 267 ? -0.866 -13.881 11.481 1.00 96.75 267 ASN A C 1
ATOM 2003 O O . ASN A 1 267 ? -0.825 -15.107 11.550 1.0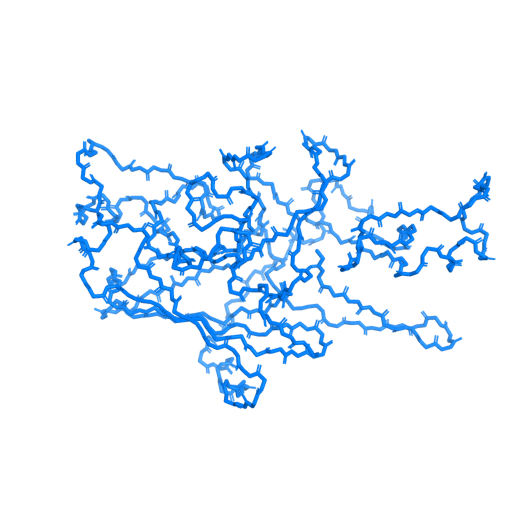0 96.75 267 ASN A O 1
ATOM 2007 N N . PHE A 1 268 ? -0.144 -13.192 10.590 1.00 97.44 268 PHE A N 1
ATOM 2008 C CA . PHE A 1 268 ? 0.845 -13.774 9.678 1.00 97.44 268 PHE A CA 1
ATOM 2009 C C . PHE A 1 268 ? 2.284 -13.413 10.091 1.00 97.44 268 PHE A C 1
ATOM 2011 O O . PHE A 1 268 ? 2.491 -12.383 10.741 1.00 97.44 268 PHE A O 1
ATOM 2018 N N . PRO A 1 269 ? 3.299 -14.214 9.703 1.00 96.00 269 PRO A N 1
ATOM 2019 C CA . PRO A 1 269 ? 4.697 -13.906 10.001 1.00 96.00 269 PRO A CA 1
ATOM 2020 C C . PRO A 1 269 ? 5.143 -12.566 9.405 1.00 96.00 269 PRO A C 1
ATOM 2022 O O . PRO A 1 269 ? 4.795 -12.243 8.274 1.00 96.00 269 PRO A O 1
ATOM 2025 N N . LEU A 1 270 ? 5.994 -11.841 10.138 1.00 90.88 270 LEU A N 1
ATOM 2026 C CA . LEU A 1 270 ? 6.439 -10.476 9.814 1.00 90.88 270 LEU A CA 1
ATOM 2027 C C . LEU A 1 270 ? 7.014 -10.306 8.396 1.00 90.88 270 LEU A C 1
ATOM 2029 O O . LEU A 1 270 ? 6.770 -9.293 7.754 1.00 90.88 270 LEU A O 1
ATOM 2033 N N . ASN A 1 271 ? 7.789 -11.287 7.929 1.00 87.50 271 ASN A N 1
ATOM 2034 C CA . ASN A 1 271 ? 8.453 -11.257 6.619 1.00 87.50 271 ASN A CA 1
ATOM 2035 C C . ASN A 1 271 ? 7.752 -12.155 5.584 1.00 87.50 271 ASN A C 1
ATOM 2037 O O . ASN A 1 271 ? 8.302 -12.408 4.516 1.00 87.50 271 ASN A O 1
ATOM 2041 N N . ALA A 1 272 ? 6.570 -12.682 5.912 1.00 92.50 272 ALA A N 1
ATOM 2042 C CA . ALA A 1 272 ? 5.812 -13.598 5.064 1.00 92.50 272 ALA A CA 1
ATOM 2043 C C . ALA A 1 272 ? 4.303 -13.401 5.273 1.00 92.50 272 ALA A C 1
ATOM 2045 O O . ALA A 1 272 ? 3.575 -14.332 5.628 1.00 92.50 272 ALA A O 1
ATOM 2046 N N . GLY A 1 273 ? 3.846 -12.162 5.068 1.00 96.44 273 GLY A N 1
ATOM 2047 C CA . GLY A 1 273 ? 2.431 -11.805 5.068 1.00 96.44 273 GLY A CA 1
ATOM 2048 C C . GLY A 1 273 ? 1.630 -12.506 3.962 1.00 96.44 273 GLY A C 1
ATOM 2049 O O . GLY A 1 273 ? 2.209 -13.146 3.079 1.00 96.44 273 GLY A O 1
ATOM 2050 N N . PRO A 1 274 ? 0.295 -12.398 3.978 1.00 96.88 274 PRO A N 1
ATOM 2051 C CA . PRO A 1 27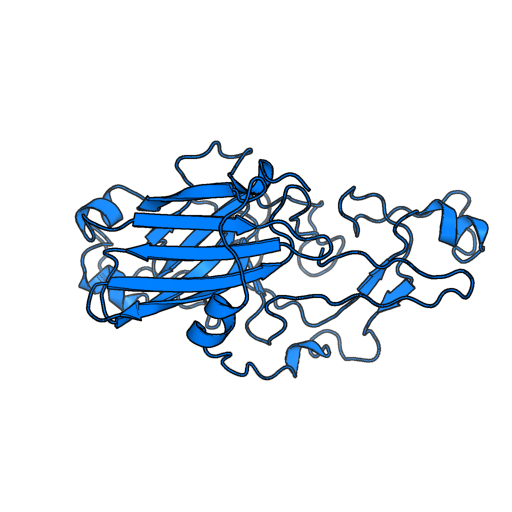4 ? -0.570 -13.165 3.084 1.00 96.88 274 PRO A CA 1
ATOM 2052 C C . PRO A 1 274 ? -0.322 -12.892 1.593 1.00 96.88 274 PRO A C 1
ATOM 2054 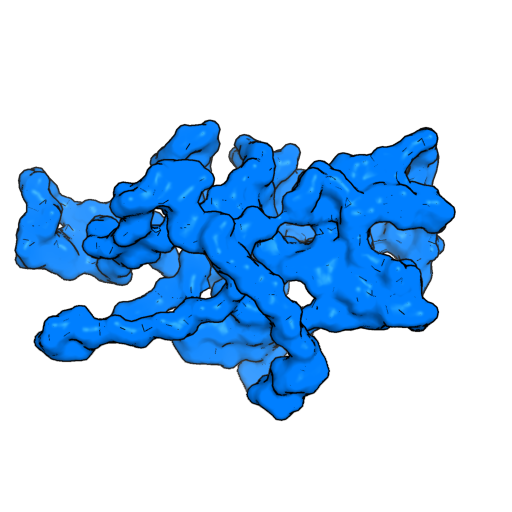O O . PRO A 1 274 ? -0.406 -13.826 0.802 1.00 96.88 274 PRO A O 1
ATOM 2057 N N . LEU A 1 275 ? 0.069 -11.671 1.200 1.00 95.25 275 LEU A N 1
ATOM 2058 C CA . LEU A 1 275 ? 0.331 -11.365 -0.217 1.00 95.25 275 LEU A CA 1
ATOM 2059 C C . LEU A 1 275 ? 1.557 -12.116 -0.770 1.00 95.25 275 LEU A C 1
ATOM 2061 O O . LEU A 1 275 ? 1.636 -12.380 -1.963 1.00 95.25 275 LEU A O 1
ATOM 2065 N N . SER A 1 276 ? 2.478 -12.557 0.099 1.00 94.50 276 SER A N 1
ATOM 2066 C CA . SER A 1 276 ? 3.617 -13.402 -0.301 1.00 94.50 276 SER A CA 1
ATOM 2067 C C . SER A 1 276 ? 3.217 -14.825 -0.719 1.00 94.50 276 SER A C 1
ATOM 2069 O O . SER A 1 276 ? 4.063 -15.598 -1.168 1.00 94.50 276 SER A O 1
ATOM 2071 N N . LYS A 1 277 ? 1.947 -15.203 -0.525 1.00 92.69 277 LYS A N 1
ATOM 2072 C CA . LYS A 1 277 ? 1.416 -16.541 -0.818 1.00 92.69 277 LYS A CA 1
ATOM 2073 C C . LYS A 1 277 ? 0.639 -16.608 -2.129 1.00 92.69 277 LYS A C 1
ATOM 2075 O O . LYS A 1 277 ? 0.297 -17.709 -2.548 1.00 92.69 277 LYS A O 1
ATOM 2080 N N . ILE A 1 278 ? 0.371 -15.465 -2.760 1.00 89.38 278 ILE A N 1
ATOM 2081 C CA . ILE A 1 278 ? -0.351 -15.409 -4.030 1.00 89.38 278 ILE A CA 1
ATOM 2082 C C . ILE A 1 278 ? 0.523 -15.981 -5.146 1.00 89.38 278 ILE A C 1
ATOM 2084 O O . ILE A 1 278 ? 1.715 -15.684 -5.234 1.00 89.38 278 ILE A O 1
ATOM 2088 N N . GLN A 1 279 ? -0.083 -16.815 -5.986 1.00 81.81 279 GLN A N 1
ATOM 2089 C CA . GLN A 1 279 ? 0.551 -17.448 -7.137 1.00 81.81 279 GLN A CA 1
ATOM 2090 C C . GLN A 1 279 ? -0.266 -17.130 -8.391 1.00 81.81 279 GLN A C 1
ATOM 2092 O O . GLN A 1 279 ? -1.496 -17.093 -8.331 1.00 81.81 279 GLN A O 1
ATOM 2097 N N . HIS A 1 280 ? 0.430 -16.896 -9.505 1.00 72.38 280 HIS A N 1
ATOM 2098 C CA . HIS A 1 280 ? -0.141 -16.590 -10.822 1.00 72.38 280 HIS A CA 1
ATOM 2099 C C . HIS A 1 280 ? -0.094 -17.811 -11.737 1.00 72.38 280 HIS A C 1
ATOM 2101 O O . HIS A 1 280 ? 0.994 -18.424 -11.802 1.00 72.38 280 HIS A O 1
#

Foldseek 3Di:
DFWAWDADPVRDTDDDGFALLAQLWWKAQCDDPWGDHTDHDQKDWDFAQAQVVCVVVCVDPPDPDGDAAQPFLVHGTGDIDDMQVVDPPRHHNSHVDDDDDDPQVVVVVVDDLDDPQKDKDKKFFLDPLLCVLQVWWIKMWIWRDDPTKIKIKIKIFSADAQFKKWKWQFLFFHPVRGMIITGGIWTHHRRRITIDIGIGHLASSAWDADCDDPIHDHTGHGAKMWMFGQAQVVCVVSSSPPPDPDGDAALRGSVHGTGDITIMQNVDDGNCHPRHVRDD

Solvent-accessible surface area (backbone atoms only — not comparable to full-atom values): 15312 Å² total; per-residue (Å²): 105,70,72,80,69,66,58,49,102,85,69,56,61,75,67,82,73,56,59,85,61,30,64,63,29,34,36,34,12,92,24,65,97,52,66,45,70,82,39,70,71,30,66,56,74,42,54,37,71,50,21,62,57,49,42,76,71,58,73,48,82,89,58,94,61,56,57,72,33,66,76,39,75,80,48,52,4,14,58,81,73,48,66,47,76,92,35,56,96,92,55,13,72,27,58,70,40,74,85,71,84,73,59,64,74,68,56,51,79,75,55,80,85,72,58,97,67,45,48,73,48,75,27,38,48,59,40,71,48,36,39,67,53,34,74,61,38,39,32,39,39,35,38,36,66,49,101,64,44,23,37,34,44,39,39,39,33,36,43,70,52,66,34,58,28,20,35,30,40,14,30,30,42,50,91,53,25,21,54,29,38,58,63,52,63,32,56,20,38,88,74,6,35,30,55,41,80,39,42,29,61,68,27,65,54,22,39,52,71,25,96,59,79,100,57,70,44,71,78,41,62,35,25,16,40,36,31,19,29,39,44,20,63,56,47,41,77,56,56,33,47,78,90,57,93,61,58,56,73,32,64,56,36,79,79,49,53,2,15,56,69,43,33,10,32,64,93,38,52,69,93,54,15,70,27,56,70,51,75,131